Protein AF-A0AA88VBR7-F1 (afdb_monomer_lite)

Sequence (211 aa):
MYLKKAFWSDVVPVLFQHSLKESEDQIVANLNHIFSVEPMKITSPSTDAEVALALRALEGCCLLHSESRVLAHQHKAIEVLMNILSTRGALEQGVCLDAFISIMMDSSANQMDFENFNGIEEVALLIRDKQVDENLRLRCGEFLLLIIGHVNGRDKPPMVAIHEDITRLLGEKSASLIWAASQFGSTLDPEQRLTALHIQARRVLESIDLY

pLDDT: mean 85.25, std 15.57, range [43.47, 97.81]

Structure (mmCIF, N/CA/C/O backbone):
data_AF-A0AA88VBR7-F1
#
_entry.id   AF-A0AA88VBR7-F1
#
loop_
_atom_site.group_PDB
_atom_site.id
_atom_site.type_symbol
_atom_site.label_atom_id
_atom_site.label_alt_id
_atom_site.label_comp_id
_atom_site.label_asym_id
_atom_site.label_entity_id
_atom_site.label_seq_id
_atom_site.pdbx_PDB_ins_code
_atom_site.Cartn_x
_atom_site.Cartn_y
_atom_site.Cartn_z
_atom_site.occupancy
_atom_site.B_iso_or_equiv
_atom_site.auth_seq_id
_atom_site.auth_comp_id
_atom_site.auth_asym_id
_atom_site.auth_atom_id
_atom_site.pdbx_PDB_model_num
ATOM 1 N N . MET A 1 1 ? 22.712 -19.387 -12.241 1.00 49.75 1 MET A N 1
ATOM 2 C CA . MET A 1 1 ? 21.723 -18.381 -12.694 1.00 49.75 1 MET A CA 1
ATOM 3 C C . MET A 1 1 ? 20.317 -18.976 -12.809 1.00 49.75 1 MET A C 1
ATOM 5 O O . MET A 1 1 ? 19.420 -18.432 -12.188 1.00 49.75 1 MET A O 1
ATOM 9 N N . TYR A 1 2 ? 20.128 -20.128 -13.467 1.00 48.31 2 TYR A N 1
ATOM 10 C CA . TYR A 1 2 ? 18.817 -20.798 -13.607 1.00 48.31 2 TYR A CA 1
ATOM 11 C C . TYR A 1 2 ? 18.120 -21.198 -12.289 1.00 48.31 2 TYR A C 1
ATOM 13 O O . TYR A 1 2 ? 16.922 -20.985 -12.154 1.00 48.31 2 TYR A O 1
ATOM 21 N N . LEU A 1 3 ? 18.865 -21.669 -11.282 1.00 49.06 3 LEU A N 1
ATOM 22 C CA . LEU A 1 3 ? 18.306 -22.039 -9.968 1.00 49.06 3 LEU A CA 1
ATOM 23 C C . LEU A 1 3 ? 17.654 -20.868 -9.208 1.00 49.06 3 LEU A C 1
ATOM 25 O O . LEU A 1 3 ? 16.683 -21.075 -8.492 1.00 49.06 3 LEU A O 1
ATOM 29 N N . LYS A 1 4 ? 18.146 -19.632 -9.387 1.00 53.06 4 LYS A N 1
ATOM 30 C CA . LYS A 1 4 ? 17.538 -18.449 -8.753 1.00 53.06 4 LYS A CA 1
ATOM 31 C C . LYS A 1 4 ? 16.222 -18.048 -9.423 1.00 53.06 4 LYS A C 1
ATOM 33 O O . LYS A 1 4 ? 15.363 -17.506 -8.745 1.00 53.06 4 LYS A O 1
ATOM 38 N N . LYS A 1 5 ? 16.062 -18.311 -10.726 1.00 53.28 5 LYS A N 1
ATOM 39 C CA . LYS A 1 5 ? 14.842 -17.962 -11.468 1.00 53.28 5 LYS A CA 1
ATOM 40 C C . LYS A 1 5 ? 13.677 -18.894 -11.111 1.00 53.28 5 LYS A C 1
ATOM 42 O O . LYS A 1 5 ? 12.573 -18.407 -10.917 1.00 53.28 5 LYS A O 1
ATOM 47 N N . ALA A 1 6 ? 13.961 -20.189 -10.945 1.00 59.72 6 ALA A N 1
ATOM 48 C CA . ALA A 1 6 ? 12.976 -21.187 -10.520 1.00 59.72 6 ALA A CA 1
ATOM 49 C C . ALA A 1 6 ? 12.463 -20.943 -9.089 1.00 59.72 6 ALA A C 1
ATOM 51 O O . ALA A 1 6 ? 11.273 -21.036 -8.825 1.00 59.72 6 ALA A O 1
ATOM 52 N N . PHE A 1 7 ? 13.349 -20.548 -8.165 1.00 65.88 7 PHE A N 1
ATOM 53 C CA . PHE A 1 7 ? 12.942 -20.314 -6.777 1.00 65.88 7 PHE A CA 1
ATOM 54 C C . PHE A 1 7 ? 11.861 -19.228 -6.656 1.00 65.88 7 PHE A C 1
ATOM 56 O O . PHE A 1 7 ? 10.839 -19.448 -6.019 1.00 65.88 7 PHE A O 1
ATOM 63 N N . TRP A 1 8 ? 12.042 -18.073 -7.304 1.00 66.12 8 TRP A N 1
ATOM 64 C CA . TRP A 1 8 ? 11.065 -16.981 -7.214 1.00 66.12 8 TRP A CA 1
ATOM 65 C C . TRP A 1 8 ? 9.781 -17.248 -8.011 1.00 66.12 8 TRP A C 1
ATOM 67 O O . TRP A 1 8 ? 8.726 -16.754 -7.618 1.00 66.12 8 TRP A O 1
ATOM 77 N N . SER A 1 9 ? 9.847 -18.035 -9.095 1.00 70.00 9 SER A N 1
ATOM 78 C CA . SER A 1 9 ? 8.651 -18.418 -9.858 1.00 70.00 9 SER A CA 1
ATOM 79 C C . SER A 1 9 ? 7.749 -19.390 -9.106 1.00 70.00 9 SER A C 1
ATOM 81 O O . SER A 1 9 ? 6.538 -19.347 -9.294 1.00 70.00 9 SER A O 1
ATOM 83 N N . ASP A 1 10 ? 8.323 -20.230 -8.245 1.00 84.19 10 ASP A N 1
ATOM 84 C CA . ASP A 1 10 ? 7.569 -21.267 -7.538 1.00 84.19 10 ASP A CA 1
ATOM 85 C C . ASP A 1 10 ? 6.982 -20.752 -6.215 1.00 84.19 10 ASP A C 1
ATOM 87 O O . ASP A 1 10 ? 5.960 -21.252 -5.752 1.00 84.19 10 ASP A O 1
ATOM 91 N N . VAL A 1 11 ? 7.584 -19.716 -5.616 1.00 90.69 11 VAL A N 1
ATOM 92 C CA . VAL A 1 11 ? 7.113 -19.143 -4.345 1.00 90.69 11 VAL A CA 1
ATOM 93 C C . VAL A 1 11 ? 5.761 -18.447 -4.503 1.00 90.69 11 VAL A C 1
ATOM 95 O O . VAL A 1 11 ? 4.866 -18.705 -3.705 1.00 90.69 11 VAL A O 1
ATOM 98 N N . VAL A 1 12 ? 5.573 -17.597 -5.521 1.00 93.44 12 VAL A N 1
ATOM 99 C CA . VAL A 1 12 ? 4.337 -16.801 -5.663 1.00 93.44 12 VAL A CA 1
ATOM 100 C C . VAL A 1 12 ? 3.077 -17.682 -5.710 1.00 93.44 12 VAL A C 1
ATOM 102 O O . VAL A 1 12 ? 2.195 -17.463 -4.877 1.00 93.44 12 VAL A O 1
ATOM 105 N N . PRO A 1 13 ? 2.979 -18.716 -6.572 1.00 93.19 13 PRO A N 1
ATOM 106 C CA . PRO A 1 13 ? 1.813 -19.601 -6.587 1.00 93.19 13 PRO A CA 1
ATOM 107 C C . PRO A 1 13 ? 1.560 -20.292 -5.242 1.00 93.19 13 PRO A C 1
ATOM 109 O O . PRO A 1 13 ? 0.412 -20.413 -4.818 1.00 93.19 13 PRO A O 1
ATOM 112 N N . VAL A 1 14 ? 2.623 -20.700 -4.539 1.00 92.56 14 VAL A N 1
ATOM 113 C CA . VAL A 1 14 ? 2.527 -21.355 -3.225 1.00 92.56 14 VAL A CA 1
ATOM 114 C C . VAL A 1 14 ? 1.944 -20.408 -2.175 1.00 92.56 14 VAL A C 1
ATOM 116 O O . VAL A 1 14 ? 1.077 -20.824 -1.405 1.00 92.56 14 VAL A O 1
ATOM 119 N N . LEU A 1 15 ? 2.354 -19.134 -2.164 1.00 94.50 15 LEU A N 1
ATOM 120 C CA . LEU A 1 15 ? 1.800 -18.132 -1.246 1.00 94.50 15 LEU A CA 1
ATOM 121 C C . LEU A 1 15 ? 0.288 -17.969 -1.450 1.00 94.50 15 LEU A C 1
ATOM 123 O O . LEU A 1 15 ? -0.466 -18.014 -0.479 1.00 94.50 15 LEU A O 1
ATOM 127 N N . PHE A 1 16 ? -0.164 -17.854 -2.702 1.00 93.06 16 PHE A N 1
ATOM 128 C CA . PHE A 1 16 ? -1.590 -17.737 -3.028 1.00 93.06 16 PHE A CA 1
ATOM 129 C C . PHE A 1 16 ? -2.383 -19.012 -2.749 1.00 93.06 16 PHE A C 1
ATOM 131 O O . PHE A 1 16 ? -3.539 -18.939 -2.344 1.00 93.06 16 PHE A O 1
ATOM 138 N N . GLN A 1 17 ? -1.775 -20.184 -2.918 1.00 90.19 17 GLN A N 1
ATOM 139 C CA . GLN A 1 17 ? -2.447 -21.455 -2.669 1.00 90.19 17 GLN A CA 1
ATOM 140 C C . GLN A 1 17 ? -2.648 -21.746 -1.175 1.00 90.19 17 GLN A C 1
ATOM 142 O O . GLN A 1 17 ? -3.637 -22.386 -0.813 1.00 90.19 17 GLN A O 1
ATOM 147 N N . HIS A 1 18 ? -1.714 -21.318 -0.320 1.00 88.75 18 HIS A N 1
ATOM 148 C CA . HIS A 1 18 ? -1.657 -21.771 1.072 1.00 88.75 18 HIS A CA 1
ATOM 149 C C . HIS A 1 18 ? -1.872 -20.686 2.124 1.00 88.75 18 HIS A C 1
ATOM 151 O O . HIS A 1 18 ? -2.366 -21.012 3.200 1.00 88.75 18 HIS A O 1
ATOM 157 N N . SER A 1 19 ? -1.492 -19.439 1.845 1.00 91.06 19 SER A N 1
ATOM 158 C CA . SER A 1 19 ? -1.452 -18.378 2.862 1.00 91.06 19 SER A CA 1
ATOM 159 C C . SER A 1 19 ? -2.315 -17.169 2.520 1.00 91.06 19 SER A C 1
ATOM 161 O O . SER A 1 19 ? -2.829 -16.515 3.419 1.00 91.06 19 SER A O 1
ATOM 163 N N . LEU A 1 20 ? -2.483 -16.875 1.229 1.00 90.88 20 LEU A N 1
ATOM 164 C CA . LEU A 1 20 ? -3.295 -15.758 0.735 1.00 90.88 20 LEU A CA 1
ATOM 165 C C . LEU A 1 20 ? -4.587 -16.236 0.058 1.00 90.88 20 LEU A C 1
ATOM 167 O O . LEU A 1 20 ? -5.272 -15.448 -0.587 1.00 90.88 20 LEU A O 1
ATOM 171 N N . LYS A 1 21 ? -4.924 -17.527 0.177 1.00 82.50 21 LYS A N 1
ATOM 172 C CA . LYS A 1 21 ? -6.190 -18.043 -0.341 1.00 82.50 21 LYS A CA 1
ATOM 173 C C . LYS A 1 21 ? -7.324 -17.440 0.484 1.00 82.50 21 LYS A C 1
ATOM 175 O O . LYS A 1 21 ? -7.348 -17.592 1.708 1.00 82.50 21 LYS A O 1
ATOM 180 N N . GLU A 1 22 ? -8.288 -16.811 -0.181 1.00 66.75 22 GLU A N 1
ATOM 181 C CA . GLU A 1 22 ? -9.546 -16.477 0.475 1.00 66.75 22 GLU A CA 1
ATOM 182 C C . GLU A 1 22 ? -10.174 -17.763 1.002 1.00 66.75 22 GLU A C 1
ATOM 184 O O . GLU A 1 22 ? -10.232 -18.791 0.316 1.00 66.75 22 GLU A O 1
ATOM 189 N N . SER A 1 23 ? -10.581 -17.732 2.267 1.00 57.78 23 SER A N 1
ATOM 190 C CA . SER A 1 23 ? -11.338 -18.833 2.838 1.00 57.78 23 SER A CA 1
ATOM 191 C C . SER A 1 23 ? -12.695 -18.808 2.151 1.00 57.78 23 SER A C 1
ATOM 193 O O . SER A 1 23 ? -13.584 -18.099 2.600 1.00 57.78 23 SER A O 1
ATOM 195 N N . GLU A 1 24 ? -12.835 -19.519 1.028 1.00 53.44 24 GLU A N 1
ATOM 196 C CA . GLU A 1 24 ? -14.152 -19.892 0.515 1.00 53.44 24 GLU A CA 1
ATOM 197 C C . GLU A 1 24 ? -14.916 -20.408 1.724 1.00 53.44 24 GLU A C 1
ATOM 199 O O . GLU A 1 24 ? -14.393 -21.304 2.395 1.00 53.44 24 GLU A O 1
ATOM 204 N N . ASP A 1 25 ? -16.062 -19.794 2.040 1.00 43.69 25 ASP A N 1
ATOM 205 C CA . ASP A 1 25 ? -16.937 -20.225 3.122 1.00 43.69 25 ASP A CA 1
ATOM 206 C C . ASP A 1 25 ? -17.073 -21.738 3.010 1.00 43.69 25 ASP A C 1
ATOM 208 O O . ASP A 1 25 ? -17.792 -22.265 2.155 1.00 43.69 25 ASP A O 1
ATOM 212 N N . GLN A 1 26 ? -16.311 -22.459 3.834 1.00 46.94 26 GLN A N 1
ATOM 213 C CA . GLN A 1 26 ? -16.408 -23.897 3.913 1.00 46.94 26 GLN A CA 1
ATOM 214 C C . GLN A 1 26 ? -17.719 -24.108 4.646 1.00 46.94 26 GLN A C 1
ATOM 216 O O . GLN A 1 26 ? -17.753 -24.214 5.870 1.00 46.94 26 GLN A O 1
ATOM 221 N N . ILE A 1 27 ? -18.819 -24.092 3.890 1.00 43.47 27 ILE A N 1
ATOM 222 C CA . ILE A 1 27 ? -20.103 -24.603 4.329 1.00 43.47 27 ILE A CA 1
ATOM 223 C C . ILE A 1 27 ? -19.776 -26.019 4.768 1.00 43.47 27 ILE A C 1
ATOM 225 O O . ILE A 1 27 ? -19.569 -26.908 3.941 1.00 43.47 27 ILE A O 1
ATOM 229 N N . VAL A 1 28 ? -19.645 -26.207 6.080 1.00 47.50 28 VAL A N 1
ATOM 230 C CA . VAL A 1 28 ? -19.499 -27.517 6.689 1.00 47.50 28 VAL A CA 1
ATOM 231 C C . VAL A 1 28 ? -20.819 -28.215 6.403 1.00 47.50 28 VAL A C 1
ATOM 233 O O . VAL A 1 28 ? -21.783 -28.104 7.160 1.00 47.50 28 VAL A O 1
ATOM 236 N N . ALA A 1 29 ? -20.906 -28.867 5.245 1.00 45.00 29 ALA A N 1
ATOM 237 C CA . ALA A 1 29 ? -22.010 -29.737 4.919 1.00 45.00 29 ALA A CA 1
ATOM 238 C C . ALA A 1 29 ? -22.004 -30.808 6.006 1.00 45.00 29 ALA A C 1
ATOM 240 O O . ALA A 1 29 ? -21.059 -31.585 6.127 1.00 45.00 29 ALA A O 1
ATOM 241 N N . ASN A 1 30 ? -23.022 -30.760 6.860 1.00 47.03 30 ASN A N 1
ATOM 242 C CA . ASN A 1 30 ? -23.219 -31.682 7.961 1.00 47.03 30 ASN A CA 1
ATOM 243 C C . ASN A 1 30 ? -23.125 -33.121 7.417 1.00 47.03 30 ASN A C 1
ATOM 245 O O . ASN A 1 30 ? -24.010 -33.586 6.697 1.00 47.03 30 ASN A O 1
ATOM 249 N N . LEU A 1 31 ? -22.004 -33.787 7.706 1.00 53.16 31 LEU A N 1
ATOM 250 C CA . LEU A 1 31 ? -21.596 -35.091 7.174 1.00 53.16 31 LEU A CA 1
ATOM 251 C C . LEU A 1 31 ? -22.344 -36.239 7.866 1.00 53.16 31 LEU A C 1
ATOM 253 O O . LEU A 1 31 ? -21.743 -37.187 8.362 1.00 53.16 31 LEU A O 1
ATOM 257 N N . ASN A 1 32 ? -23.674 -36.185 7.880 1.00 47.25 32 ASN A N 1
ATOM 258 C CA . ASN A 1 32 ? -24.475 -37.296 8.390 1.00 47.25 32 ASN A CA 1
ATOM 259 C C . ASN A 1 32 ? -24.711 -38.410 7.366 1.00 47.25 32 ASN A C 1
ATOM 261 O O . ASN A 1 32 ? -25.291 -39.428 7.729 1.00 47.25 32 ASN A O 1
ATOM 265 N N . HIS A 1 33 ? -24.235 -38.295 6.121 1.00 53.56 33 HIS A N 1
ATOM 266 C CA . HIS A 1 33 ? -24.452 -39.345 5.129 1.00 53.56 33 HIS A CA 1
ATOM 267 C C . HIS A 1 33 ? -23.301 -39.496 4.117 1.00 53.56 33 HIS A C 1
ATOM 269 O O . HIS A 1 33 ? -23.007 -38.580 3.360 1.00 53.56 33 HIS A O 1
ATOM 275 N N . ILE A 1 34 ? -22.782 -40.734 4.053 1.00 53.22 34 ILE A N 1
ATOM 276 C CA . ILE A 1 34 ? -22.238 -41.445 2.874 1.00 53.22 34 ILE A CA 1
ATOM 277 C C . ILE A 1 34 ? -20.708 -41.629 2.827 1.00 53.22 34 ILE A C 1
ATOM 279 O O . ILE A 1 34 ? -19.930 -40.791 2.383 1.00 53.22 34 ILE A O 1
ATOM 283 N N . PHE A 1 35 ? -20.312 -42.845 3.210 1.00 51.59 35 PHE A N 1
ATOM 284 C CA . PHE A 1 35 ? -19.047 -43.497 2.887 1.00 51.59 35 PHE A CA 1
ATOM 285 C C . PHE A 1 35 ? -18.860 -43.586 1.360 1.00 51.59 35 PHE A C 1
ATOM 287 O O . PHE A 1 35 ? -19.522 -44.408 0.733 1.00 51.59 35 PHE A O 1
ATOM 294 N N . SER A 1 36 ? -17.997 -42.739 0.780 1.00 55.81 36 SER A N 1
ATOM 295 C CA . SER A 1 36 ? -17.282 -42.889 -0.520 1.00 55.81 36 SER A CA 1
ATOM 296 C C . SER A 1 36 ? -16.516 -41.614 -0.937 1.00 55.81 36 SER A C 1
ATOM 298 O O . SER A 1 36 ? -15.938 -41.577 -2.019 1.00 55.81 36 SER A O 1
ATOM 300 N N . VAL A 1 37 ? -16.509 -40.557 -0.119 1.00 56.41 37 VAL A N 1
ATOM 301 C CA . VAL A 1 37 ? -15.877 -39.275 -0.468 1.00 56.41 37 VAL A CA 1
ATOM 302 C C . VAL A 1 37 ? -14.442 -39.236 0.065 1.00 56.41 37 VAL A C 1
ATOM 304 O O . VAL A 1 37 ? -14.215 -39.575 1.229 1.00 56.41 37 VAL A O 1
ATOM 307 N N . GLU A 1 38 ? -13.475 -38.844 -0.773 1.00 53.34 38 GLU A N 1
ATOM 308 C CA . GLU A 1 38 ? -12.116 -38.538 -0.311 1.00 53.34 38 GLU A CA 1
ATOM 309 C C . GLU A 1 38 ? -12.180 -37.516 0.837 1.00 53.34 38 GLU A C 1
ATOM 311 O O . GLU A 1 38 ? -13.004 -36.596 0.777 1.00 53.34 38 GLU A O 1
ATOM 316 N N . PRO A 1 39 ? -11.351 -37.651 1.891 1.00 51.09 39 PRO A N 1
ATOM 317 C CA . PRO A 1 39 ? -11.374 -36.721 3.009 1.00 51.09 39 PRO A CA 1
ATOM 318 C C . PRO A 1 39 ? -11.162 -35.302 2.493 1.00 51.09 39 PRO A C 1
ATOM 320 O O . PRO A 1 39 ? -10.103 -34.981 1.948 1.00 51.09 39 PRO A O 1
ATOM 323 N N . MET A 1 40 ? -12.168 -34.447 2.670 1.00 54.78 40 MET A N 1
ATOM 324 C CA . MET A 1 40 ? -12.021 -33.028 2.392 1.00 54.78 40 MET A CA 1
ATOM 325 C C . MET A 1 40 ? -10.875 -32.523 3.273 1.00 54.78 40 MET A C 1
ATOM 327 O O . MET A 1 40 ? -10.921 -32.669 4.497 1.00 54.78 40 MET A O 1
ATOM 331 N N . LYS A 1 41 ? -9.805 -31.998 2.663 1.00 57.12 41 LYS A N 1
ATOM 332 C CA . LYS A 1 41 ? -8.720 -31.353 3.409 1.00 57.12 41 LYS A CA 1
ATOM 333 C C . LYS A 1 41 ? -9.300 -30.107 4.067 1.00 57.12 41 LYS A C 1
ATOM 335 O O . LYS A 1 41 ? -9.380 -29.058 3.439 1.00 57.12 41 LYS A O 1
ATOM 340 N N . ILE A 1 42 ? -9.713 -30.241 5.323 1.00 55.81 42 ILE A N 1
ATOM 341 C CA . ILE A 1 42 ? -10.065 -29.112 6.177 1.00 55.81 42 ILE A CA 1
ATOM 342 C C . ILE A 1 42 ? -8.753 -28.387 6.463 1.00 55.81 42 ILE A C 1
ATOM 344 O O . ILE A 1 42 ? -7.980 -28.784 7.334 1.00 55.81 42 ILE A O 1
ATOM 348 N N . THR A 1 43 ? -8.446 -27.375 5.664 1.00 62.47 43 THR A N 1
ATOM 349 C CA . THR A 1 43 ? -7.370 -26.438 5.970 1.00 62.47 43 THR A CA 1
ATOM 350 C C . THR A 1 43 ? -7.968 -25.327 6.811 1.00 62.47 43 THR A C 1
ATOM 352 O O . THR A 1 43 ? -8.912 -24.670 6.370 1.00 62.47 43 THR A O 1
ATOM 355 N N . SER A 1 44 ? -7.441 -25.131 8.018 1.00 69.75 44 SER A N 1
ATOM 356 C CA . SER A 1 44 ? -7.757 -23.943 8.807 1.00 69.75 44 SER A CA 1
ATOM 357 C C . SER A 1 44 ? -7.396 -22.684 8.011 1.00 69.75 44 SER A C 1
ATOM 359 O O . SER A 1 44 ? -6.412 -22.718 7.264 1.00 69.75 44 SER A O 1
ATOM 361 N N . PRO A 1 45 ? -8.152 -21.583 8.162 1.00 80.69 45 PRO A N 1
ATOM 362 C CA . PRO A 1 45 ? -7.732 -20.302 7.612 1.00 80.69 45 PRO A CA 1
ATOM 363 C C . PRO A 1 45 ? -6.352 -19.936 8.167 1.00 80.69 45 PRO A C 1
ATOM 365 O O . PRO A 1 45 ? -6.033 -20.259 9.315 1.00 80.69 45 PRO A O 1
ATOM 368 N N . SER A 1 46 ? -5.538 -19.273 7.348 1.00 88.62 46 SER A N 1
ATOM 369 C CA . SER A 1 46 ? -4.224 -18.799 7.774 1.00 88.62 46 SER A CA 1
ATOM 370 C C . SER A 1 46 ? -4.354 -17.792 8.910 1.00 88.62 46 SER A C 1
ATOM 372 O O . SER A 1 46 ? -5.254 -16.943 8.917 1.00 88.62 46 SER A O 1
ATOM 374 N N . THR A 1 47 ? -3.442 -17.903 9.866 1.00 91.25 47 THR A N 1
ATOM 375 C CA . THR A 1 47 ? -3.296 -16.951 10.965 1.00 91.25 47 THR A CA 1
ATOM 376 C C . THR A 1 47 ? -2.767 -15.612 10.459 1.00 91.25 47 THR A C 1
ATOM 378 O O . THR A 1 47 ? -2.086 -15.541 9.435 1.00 91.25 47 THR A O 1
ATOM 381 N N . ASP A 1 48 ? -3.011 -14.553 11.222 1.00 91.81 48 ASP A N 1
ATOM 382 C CA . ASP A 1 48 ? -2.568 -13.187 10.926 1.00 91.81 48 ASP A CA 1
ATOM 383 C C . ASP A 1 48 ? -1.049 -13.110 10.667 1.00 91.81 48 ASP A C 1
ATOM 385 O O . ASP A 1 48 ? -0.581 -12.462 9.729 1.00 91.81 48 ASP A O 1
ATOM 389 N N . ALA A 1 49 ? -0.257 -13.858 11.445 1.00 93.62 49 ALA A N 1
ATOM 390 C CA . ALA A 1 49 ? 1.193 -13.939 11.280 1.00 93.62 49 ALA A CA 1
ATOM 391 C C . ALA A 1 49 ? 1.615 -14.662 9.988 1.00 93.62 49 ALA A C 1
ATOM 393 O O . ALA A 1 49 ? 2.578 -14.248 9.340 1.00 93.62 49 ALA A O 1
ATOM 394 N N . GLU A 1 50 ? 0.910 -15.729 9.600 1.00 94.69 50 GLU A N 1
ATOM 395 C CA . GLU A 1 50 ? 1.168 -16.447 8.345 1.00 94.69 50 GLU A CA 1
ATOM 396 C C . GLU A 1 50 ? 0.821 -15.581 7.134 1.00 94.69 50 GLU A C 1
ATOM 398 O O . GLU A 1 50 ? 1.596 -15.535 6.178 1.00 94.69 50 GLU A O 1
ATOM 403 N N .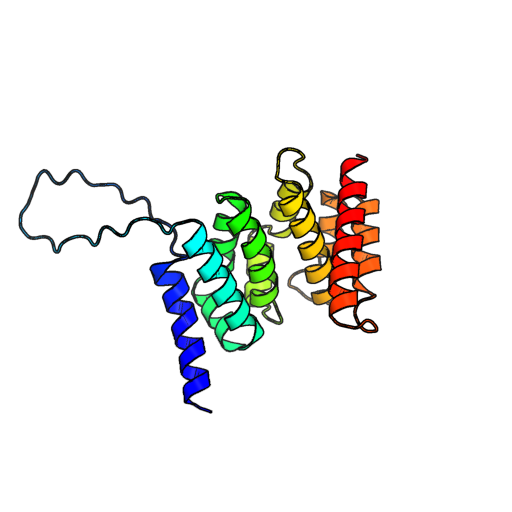 VAL A 1 51 ? -0.296 -14.849 7.195 1.00 95.69 51 VAL A N 1
ATOM 404 C CA . VAL A 1 51 ? -0.693 -13.890 6.156 1.00 95.69 51 VAL A CA 1
ATOM 405 C C . VAL A 1 51 ? 0.351 -12.782 6.036 1.00 95.69 51 VAL A C 1
ATOM 407 O O . VAL A 1 51 ? 0.854 -12.532 4.942 1.00 95.69 51 VAL A O 1
ATOM 410 N N . ALA A 1 52 ? 0.754 -12.156 7.145 1.00 96.38 52 ALA A N 1
ATOM 411 C CA . ALA A 1 52 ? 1.764 -11.099 7.119 1.00 96.38 52 ALA A CA 1
ATOM 412 C C . ALA A 1 52 ? 3.121 -11.588 6.595 1.00 96.38 52 ALA A C 1
ATOM 414 O O . ALA A 1 52 ? 3.761 -10.898 5.798 1.00 96.38 52 ALA A O 1
ATOM 415 N N . LEU A 1 53 ? 3.559 -12.788 6.987 1.00 96.75 53 LEU A N 1
ATOM 416 C CA . LEU A 1 53 ? 4.793 -13.372 6.465 1.00 96.75 53 LEU A CA 1
ATOM 417 C C . LEU A 1 53 ? 4.689 -13.652 4.960 1.00 96.75 53 LEU A C 1
ATOM 419 O O . LEU A 1 53 ? 5.635 -13.378 4.220 1.00 96.75 53 LEU A O 1
ATOM 423 N N . ALA A 1 54 ? 3.544 -14.151 4.495 1.00 96.81 54 ALA A N 1
ATOM 424 C CA . ALA A 1 54 ? 3.298 -14.386 3.079 1.00 96.81 54 ALA A CA 1
ATOM 425 C C . ALA A 1 54 ? 3.288 -13.082 2.270 1.00 96.81 54 ALA A C 1
ATOM 427 O O . ALA A 1 54 ? 3.900 -13.029 1.205 1.00 96.81 54 ALA A O 1
ATOM 428 N N . LEU A 1 55 ? 2.683 -12.011 2.789 1.00 97.75 55 LEU A N 1
ATOM 429 C CA . LEU A 1 55 ? 2.706 -10.692 2.153 1.00 97.75 55 LEU A CA 1
ATOM 430 C C . LEU A 1 55 ? 4.130 -10.123 2.068 1.00 97.75 55 LEU A C 1
ATOM 432 O O . LEU A 1 55 ? 4.516 -9.631 1.011 1.00 97.75 55 LEU A O 1
ATOM 436 N N . ARG A 1 56 ? 4.951 -10.266 3.119 1.00 97.00 56 ARG A N 1
ATOM 437 C CA . ARG A 1 56 ? 6.382 -9.893 3.084 1.00 97.00 56 ARG A CA 1
ATOM 438 C C . ARG A 1 56 ? 7.178 -10.709 2.068 1.00 97.00 56 ARG A C 1
ATOM 440 O O . ARG A 1 56 ? 8.040 -10.177 1.370 1.00 97.00 56 ARG A O 1
ATOM 447 N N . ALA A 1 57 ? 6.910 -12.010 1.977 1.00 96.81 57 ALA A N 1
ATOM 448 C CA . ALA A 1 57 ? 7.552 -12.860 0.983 1.00 96.81 57 ALA A CA 1
ATOM 449 C C . ALA A 1 57 ? 7.150 -12.439 -0.440 1.00 96.81 57 ALA A C 1
ATOM 451 O O . ALA A 1 57 ? 8.018 -12.325 -1.308 1.00 96.81 57 ALA A O 1
ATOM 452 N N . LEU A 1 58 ? 5.864 -12.155 -0.669 1.00 96.88 58 LEU A N 1
ATOM 453 C CA . LEU A 1 58 ? 5.341 -11.666 -1.944 1.00 96.88 58 LEU A CA 1
ATOM 454 C C . LEU A 1 58 ? 5.956 -10.314 -2.327 1.00 96.88 58 LEU A C 1
ATOM 456 O O . LEU A 1 58 ? 6.375 -10.146 -3.474 1.00 96.88 58 LEU A O 1
ATOM 460 N N . GLU A 1 59 ? 6.075 -9.398 -1.362 1.00 96.38 59 GLU A N 1
ATOM 461 C CA . GLU A 1 59 ? 6.748 -8.106 -1.511 1.00 96.38 59 GLU A CA 1
ATOM 462 C C . GLU A 1 59 ? 8.177 -8.297 -2.039 1.00 96.38 59 GLU A C 1
ATOM 464 O O . GLU A 1 59 ? 8.532 -7.812 -3.117 1.00 96.38 59 GLU A O 1
ATOM 469 N N . GLY A 1 60 ? 8.984 -9.096 -1.332 1.00 94.81 60 GLY A N 1
ATOM 470 C CA . GLY A 1 60 ? 10.358 -9.399 -1.732 1.00 94.81 60 GLY A CA 1
ATOM 471 C C . GLY A 1 60 ? 10.449 -10.061 -3.111 1.00 94.81 60 GLY A C 1
ATOM 472 O O . GLY A 1 60 ? 11.311 -9.698 -3.914 1.00 94.81 60 GLY A O 1
ATOM 473 N N . CYS A 1 61 ? 9.537 -10.985 -3.431 1.00 94.56 61 CYS A N 1
ATOM 474 C CA . CYS A 1 61 ? 9.479 -11.620 -4.750 1.00 94.56 61 CYS A CA 1
ATOM 475 C C . CYS A 1 61 ? 9.249 -10.594 -5.868 1.00 94.56 61 CYS A C 1
ATOM 477 O O . CYS A 1 61 ? 9.896 -10.681 -6.914 1.00 94.56 61 CYS A O 1
ATOM 479 N N . CYS A 1 62 ? 8.338 -9.638 -5.662 1.00 94.62 62 CYS A N 1
ATOM 480 C CA . CYS A 1 62 ? 7.957 -8.646 -6.669 1.00 94.62 62 CYS A CA 1
ATOM 481 C C . CYS A 1 62 ? 9.005 -7.540 -6.842 1.00 94.62 62 CYS A C 1
ATOM 483 O O . CYS A 1 62 ? 9.225 -7.089 -7.969 1.00 94.62 62 CYS A O 1
ATOM 485 N N . LEU A 1 63 ? 9.707 -7.168 -5.764 1.00 92.19 63 LEU A N 1
ATOM 486 C CA . LEU A 1 63 ? 10.845 -6.242 -5.818 1.00 92.19 63 LEU A CA 1
ATOM 487 C C . LEU A 1 63 ? 12.045 -6.836 -6.565 1.00 92.19 63 LEU A C 1
ATOM 489 O O . LEU A 1 63 ? 12.743 -6.127 -7.287 1.00 92.19 63 LEU A O 1
ATOM 493 N N . LEU A 1 64 ? 12.302 -8.137 -6.401 1.00 91.06 64 LEU A N 1
ATOM 494 C CA . LEU A 1 64 ? 13.498 -8.784 -6.948 1.00 91.06 64 LEU A CA 1
ATOM 495 C C . LEU A 1 64 ? 13.307 -9.355 -8.359 1.00 91.06 64 LEU A C 1
ATOM 497 O O . LEU A 1 64 ? 14.299 -9.595 -9.051 1.00 91.06 64 LEU A O 1
ATOM 501 N N . HIS A 1 65 ? 12.069 -9.618 -8.786 1.00 89.94 65 HIS A N 1
ATOM 502 C CA . HIS A 1 65 ? 11.807 -10.357 -10.019 1.00 89.94 65 HIS A CA 1
ATOM 503 C C . HIS A 1 65 ? 10.524 -9.893 -10.722 1.00 89.94 65 HIS A C 1
ATOM 505 O O . HIS A 1 65 ? 9.422 -9.955 -10.180 1.00 89.94 65 HIS A O 1
ATOM 511 N N . SER A 1 66 ? 10.659 -9.437 -11.970 1.00 90.44 66 SER A N 1
ATOM 512 C CA . SER A 1 66 ? 9.551 -8.922 -12.785 1.00 90.44 66 SER A CA 1
ATOM 513 C C . SER A 1 66 ? 8.459 -9.950 -13.054 1.00 90.44 66 SER A C 1
ATOM 515 O O . SER A 1 66 ? 7.279 -9.631 -12.955 1.00 90.44 66 SER A O 1
ATOM 517 N N . GLU A 1 67 ? 8.818 -11.196 -13.351 1.00 92.94 67 GLU A N 1
ATOM 518 C CA . GLU A 1 67 ? 7.840 -12.237 -13.657 1.00 92.94 67 GLU A CA 1
ATOM 519 C C . GLU A 1 67 ? 7.011 -12.616 -12.421 1.00 92.94 67 GLU A C 1
ATOM 521 O O . GLU A 1 67 ? 5.882 -13.071 -12.569 1.00 92.94 67 GLU A O 1
ATOM 526 N N . SER A 1 68 ? 7.502 -12.344 -11.206 1.00 94.69 68 SER A N 1
ATOM 527 C CA . SER A 1 68 ? 6.710 -12.496 -9.979 1.00 94.69 68 SER A CA 1
ATOM 528 C C . SER A 1 68 ? 5.514 -11.540 -9.950 1.00 94.69 68 SER A C 1
ATOM 530 O O . SER A 1 68 ? 4.445 -11.935 -9.499 1.00 94.69 68 SER A O 1
ATOM 532 N N . ARG A 1 69 ? 5.643 -10.323 -10.503 1.00 94.75 69 ARG A N 1
ATOM 533 C CA . ARG A 1 69 ? 4.521 -9.373 -10.652 1.00 94.75 69 ARG A CA 1
ATOM 534 C C . ARG A 1 69 ? 3.486 -9.868 -11.666 1.00 94.75 69 ARG A C 1
ATOM 536 O O . ARG A 1 69 ? 2.292 -9.654 -11.470 1.00 94.75 69 ARG A O 1
ATOM 543 N N . VAL A 1 70 ? 3.937 -10.558 -12.720 1.00 95.56 70 VAL A N 1
ATOM 544 C CA . VAL A 1 70 ? 3.060 -11.201 -13.716 1.00 95.56 70 VAL A CA 1
ATOM 545 C C . VAL A 1 70 ? 2.305 -12.375 -13.095 1.00 95.56 70 VAL A C 1
ATOM 547 O O . VAL A 1 70 ? 1.100 -12.494 -13.292 1.00 95.56 70 VAL A O 1
ATOM 550 N N . LEU A 1 71 ? 2.988 -13.218 -12.316 1.00 95.44 71 LEU A N 1
ATOM 551 C CA . LEU A 1 71 ? 2.352 -14.310 -11.574 1.00 95.44 71 LEU A CA 1
ATOM 552 C C . LEU A 1 71 ? 1.358 -13.772 -10.538 1.00 95.44 71 LEU A C 1
ATOM 554 O O . LEU A 1 71 ? 0.240 -14.268 -10.457 1.00 95.44 71 LEU A O 1
ATOM 558 N N . ALA A 1 72 ? 1.719 -12.719 -9.800 1.00 95.94 72 ALA A N 1
ATOM 559 C CA . ALA A 1 72 ? 0.818 -12.059 -8.859 1.00 95.94 72 ALA A CA 1
ATOM 560 C C . ALA A 1 72 ? -0.472 -11.588 -9.558 1.00 95.94 72 ALA A C 1
ATOM 562 O O . ALA A 1 72 ? -1.565 -11.874 -9.076 1.00 95.94 72 ALA A O 1
ATOM 563 N N . HIS A 1 73 ? -0.361 -10.969 -10.737 1.00 96.62 73 HIS A N 1
ATOM 564 C CA . HIS A 1 73 ? -1.523 -10.595 -11.548 1.00 96.62 73 HIS A CA 1
ATOM 565 C C . HIS A 1 73 ? -2.379 -11.814 -11.946 1.00 96.62 73 HIS A C 1
ATOM 567 O O . HIS A 1 73 ? -3.596 -11.795 -11.798 1.00 96.62 73 HIS A O 1
ATOM 573 N N . GLN A 1 74 ? -1.760 -12.915 -12.394 1.00 95.81 74 GLN A N 1
ATOM 574 C CA . GLN A 1 74 ? -2.481 -14.153 -12.743 1.00 95.81 74 GLN A CA 1
ATOM 575 C C . GLN A 1 74 ? -3.241 -14.760 -11.557 1.00 95.81 74 GLN A C 1
ATOM 577 O O . GLN A 1 74 ? -4.286 -15.380 -11.747 1.00 95.81 74 GLN A O 1
ATOM 582 N N . HIS A 1 75 ? -2.733 -14.558 -10.343 1.00 95.38 75 HIS A N 1
ATOM 583 C CA . HIS A 1 75 ? -3.376 -14.952 -9.093 1.00 95.38 75 HIS A CA 1
ATOM 584 C C . HIS A 1 75 ? -4.297 -13.872 -8.508 1.00 95.38 75 HIS A C 1
ATOM 586 O O . HIS A 1 75 ? -4.726 -14.003 -7.365 1.00 95.38 75 HIS A O 1
ATOM 592 N N . LYS A 1 76 ? -4.616 -12.823 -9.279 1.00 96.81 76 LYS A N 1
ATOM 593 C CA . LYS A 1 76 ? -5.474 -11.707 -8.867 1.00 96.81 76 LYS A CA 1
ATOM 594 C C . LYS A 1 76 ? -5.028 -11.054 -7.559 1.00 96.81 76 LYS A C 1
ATOM 596 O O . LYS A 1 76 ? -5.835 -10.752 -6.684 1.00 96.81 76 LYS A O 1
ATOM 601 N N . ALA A 1 77 ? -3.722 -10.840 -7.420 1.00 97.06 77 ALA A N 1
ATOM 602 C CA . ALA A 1 77 ? -3.127 -10.352 -6.182 1.00 97.06 77 ALA A CA 1
ATOM 603 C C . ALA A 1 77 ? -3.793 -9.083 -5.644 1.00 97.06 77 ALA A C 1
ATOM 605 O O . ALA A 1 77 ? -3.965 -8.965 -4.439 1.00 97.06 77 ALA A O 1
ATOM 606 N N . ILE A 1 78 ? -4.183 -8.153 -6.519 1.00 97.81 78 ILE A N 1
ATOM 607 C CA . ILE A 1 78 ? -4.840 -6.920 -6.087 1.00 97.81 78 ILE A CA 1
ATOM 608 C C . ILE A 1 78 ? -6.180 -7.205 -5.407 1.00 97.81 78 ILE A C 1
ATOM 610 O O . ILE A 1 78 ? -6.396 -6.682 -4.324 1.00 97.81 78 ILE A O 1
ATOM 614 N N . GLU A 1 79 ? -7.038 -8.053 -5.980 1.00 97.00 79 GLU A N 1
ATOM 615 C CA . GLU A 1 79 ? -8.326 -8.441 -5.377 1.00 97.00 79 GLU A CA 1
ATOM 616 C C . GLU A 1 79 ? -8.113 -9.017 -3.967 1.00 97.00 79 GLU A C 1
ATOM 618 O O . GLU A 1 79 ? -8.707 -8.550 -2.996 1.00 97.00 79 GLU A O 1
ATOM 623 N N . VAL A 1 80 ? -7.168 -9.954 -3.841 1.00 96.19 80 VAL A N 1
ATOM 624 C CA . VAL A 1 80 ? -6.820 -10.606 -2.568 1.00 96.19 80 VAL A CA 1
ATOM 625 C C . VAL A 1 80 ? -6.291 -9.606 -1.537 1.00 96.19 80 VAL A C 1
ATOM 627 O O . VAL A 1 80 ? -6.690 -9.632 -0.374 1.00 96.19 80 VAL A O 1
ATOM 630 N N . LEU A 1 81 ? -5.377 -8.722 -1.941 1.00 97.25 81 LEU A N 1
ATOM 631 C CA . LEU A 1 81 ? -4.800 -7.720 -1.047 1.00 97.25 81 LEU A CA 1
ATOM 632 C C . LEU A 1 81 ? -5.832 -6.656 -0.655 1.00 97.25 81 LEU A C 1
ATOM 634 O O . LEU A 1 81 ? -5.820 -6.204 0.484 1.00 97.25 81 LEU A O 1
ATOM 638 N N . MET A 1 82 ? -6.753 -6.288 -1.547 1.00 97.38 82 MET A N 1
ATOM 639 C CA . MET A 1 82 ? -7.856 -5.381 -1.217 1.00 97.38 82 MET A CA 1
ATOM 640 C C . MET A 1 82 ? -8.766 -5.996 -0.155 1.00 97.38 82 MET A C 1
ATOM 642 O O . MET A 1 82 ? -9.078 -5.335 0.829 1.00 97.38 82 MET A O 1
ATOM 646 N N . ASN A 1 83 ? -9.098 -7.284 -0.274 1.00 95.31 83 ASN A N 1
ATOM 647 C CA . ASN A 1 83 ? -9.849 -7.986 0.764 1.00 95.31 83 ASN A CA 1
ATOM 648 C C . ASN A 1 83 ? -9.094 -8.002 2.108 1.00 95.31 83 ASN A C 1
ATOM 650 O O . ASN A 1 83 ? -9.661 -7.674 3.145 1.00 95.31 83 ASN A O 1
ATOM 654 N N . ILE A 1 84 ? -7.785 -8.287 2.101 1.00 95.44 84 ILE A N 1
ATOM 655 C CA . ILE A 1 84 ? -6.953 -8.212 3.315 1.00 95.44 84 ILE A CA 1
ATOM 656 C C . ILE A 1 84 ? -6.974 -6.800 3.916 1.00 95.44 84 ILE A C 1
ATOM 658 O O . ILE A 1 84 ? -7.135 -6.662 5.129 1.00 95.44 84 ILE A O 1
ATOM 662 N N . LEU A 1 85 ? -6.831 -5.763 3.087 1.00 96.25 85 LEU A N 1
ATOM 663 C CA . LEU A 1 85 ? -6.851 -4.370 3.523 1.00 96.25 85 LEU A CA 1
ATOM 664 C C . LEU A 1 85 ? -8.184 -4.010 4.197 1.00 96.25 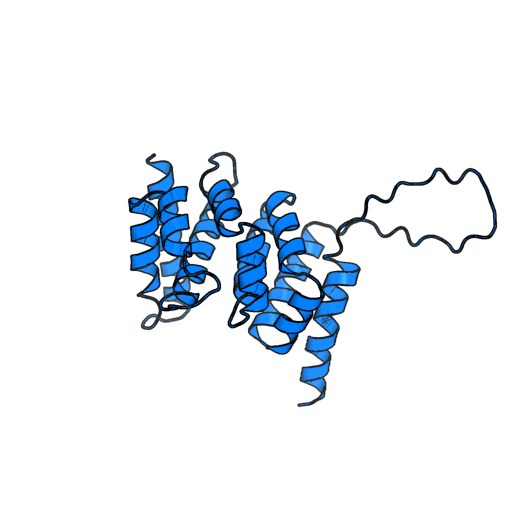85 LEU A C 1
ATOM 666 O O . LEU A 1 85 ? -8.171 -3.303 5.201 1.00 96.25 85 LEU A O 1
ATOM 670 N N . SER A 1 86 ? -9.309 -4.527 3.702 1.00 93.69 86 SER A N 1
ATOM 671 C CA . SER A 1 86 ? -10.640 -4.215 4.235 1.00 93.69 86 SER A CA 1
ATOM 672 C C . SER A 1 86 ? -11.066 -5.086 5.423 1.00 93.69 86 SER A C 1
ATOM 674 O O . SER A 1 86 ? -11.849 -4.627 6.253 1.00 93.69 86 SER A O 1
ATOM 676 N N . THR A 1 87 ? -10.600 -6.339 5.532 1.00 91.56 87 THR A N 1
ATOM 677 C CA . THR A 1 87 ? -11.169 -7.305 6.498 1.00 91.56 87 THR A CA 1
ATOM 678 C C . THR A 1 87 ? -10.218 -7.796 7.589 1.00 91.56 87 THR A C 1
ATOM 680 O O . THR A 1 87 ? -10.681 -8.451 8.524 1.00 91.56 87 THR A O 1
ATOM 683 N N . ARG A 1 88 ? -8.899 -7.591 7.467 1.00 92.12 88 ARG A N 1
ATOM 684 C CA . ARG A 1 88 ? -7.901 -8.131 8.416 1.00 92.12 88 ARG A CA 1
ATOM 685 C C . ARG A 1 88 ? -7.430 -7.094 9.437 1.00 92.12 88 ARG A C 1
ATOM 687 O O . ARG A 1 88 ? -7.857 -5.945 9.419 1.00 92.12 88 ARG A O 1
ATOM 694 N N . GLY A 1 89 ? -6.588 -7.536 10.373 1.00 92.69 89 GLY A N 1
ATOM 695 C CA . GLY A 1 89 ? -6.051 -6.700 11.440 1.00 92.69 89 GLY A CA 1
ATOM 696 C C . GLY A 1 89 ? -4.967 -5.727 10.971 1.00 92.69 89 GLY A C 1
ATOM 697 O O . GLY A 1 89 ? -4.422 -5.829 9.871 1.00 92.69 89 GLY A O 1
ATOM 698 N N . ALA A 1 90 ? -4.612 -4.791 11.857 1.00 93.56 90 ALA A N 1
ATOM 699 C CA . ALA A 1 90 ? -3.666 -3.715 11.554 1.00 93.56 90 ALA A CA 1
ATOM 700 C C . ALA A 1 90 ? -2.279 -4.208 11.102 1.00 93.56 90 ALA A C 1
ATOM 702 O O . ALA A 1 90 ? -1.593 -3.530 10.334 1.00 93.56 90 ALA A O 1
ATOM 703 N N . LEU A 1 91 ? -1.868 -5.392 11.563 1.00 93.69 91 LEU A N 1
ATOM 704 C CA . LEU A 1 91 ? -0.605 -6.020 11.185 1.00 93.69 91 LEU A CA 1
ATOM 705 C C . LEU A 1 91 ? -0.606 -6.396 9.695 1.00 93.69 91 LEU A C 1
ATOM 707 O O . LEU A 1 91 ? 0.304 -6.010 8.961 1.00 93.69 91 LEU A O 1
ATOM 711 N N . GLU A 1 92 ? -1.632 -7.101 9.231 1.00 94.69 92 GLU A N 1
ATOM 712 C CA . GLU A 1 92 ? -1.767 -7.532 7.843 1.00 94.69 92 GLU A CA 1
ATOM 713 C C . GLU A 1 92 ? -2.069 -6.356 6.929 1.00 94.69 92 GLU A C 1
ATOM 715 O O . GLU A 1 92 ? -1.433 -6.242 5.886 1.00 94.69 92 GLU A O 1
ATOM 720 N N . GLN A 1 93 ? -2.953 -5.443 7.343 1.00 96.25 93 GLN A N 1
ATOM 721 C CA . GLN A 1 93 ? -3.244 -4.211 6.607 1.00 96.25 93 GLN A CA 1
ATOM 722 C C . GLN A 1 93 ? -1.959 -3.401 6.368 1.00 96.25 93 GLN A C 1
ATOM 724 O O . GLN A 1 93 ? -1.669 -2.997 5.243 1.00 96.25 93 GLN A O 1
ATOM 729 N N . GLY A 1 94 ? -1.126 -3.227 7.400 1.00 94.81 94 GLY A N 1
ATOM 730 C CA . GLY A 1 94 ? 0.116 -2.458 7.301 1.00 94.81 94 GLY A CA 1
ATOM 731 C C . GLY A 1 94 ? 1.187 -3.093 6.406 1.00 94.81 94 GLY A C 1
ATOM 732 O O . GLY A 1 94 ? 1.957 -2.370 5.770 1.00 94.81 94 GLY A O 1
ATOM 733 N N . VAL A 1 95 ? 1.254 -4.427 6.344 1.00 95.44 95 VAL A N 1
ATOM 734 C CA . VAL A 1 95 ? 2.158 -5.156 5.431 1.00 95.44 95 VAL A CA 1
ATOM 735 C C . VAL A 1 95 ? 1.579 -5.221 4.013 1.00 95.44 95 VAL A C 1
ATOM 737 O O . VAL A 1 95 ? 2.323 -5.165 3.035 1.00 95.44 95 VAL A O 1
ATOM 740 N N . CYS A 1 96 ? 0.255 -5.284 3.887 1.00 95.88 96 CYS A N 1
ATOM 741 C CA . CYS A 1 96 ? -0.458 -5.267 2.616 1.00 95.88 96 CYS A CA 1
ATOM 742 C C . CYS A 1 96 ? -0.144 -4.000 1.805 1.00 95.88 96 CYS A C 1
ATOM 744 O O . CYS A 1 96 ? 0.061 -4.081 0.595 1.00 95.88 96 CYS A O 1
ATOM 746 N N . LEU A 1 97 ? -0.022 -2.848 2.473 1.00 97.44 97 LEU A N 1
ATOM 747 C CA . LEU A 1 97 ? 0.379 -1.582 1.848 1.00 97.44 97 LEU A CA 1
ATOM 748 C C . LEU A 1 97 ? 1.772 -1.648 1.192 1.00 97.44 97 LEU A C 1
ATOM 750 O O . LEU A 1 97 ? 1.932 -1.188 0.062 1.00 97.44 97 LEU A O 1
ATOM 754 N N . ASP A 1 98 ? 2.766 -2.268 1.838 1.00 94.81 98 ASP A N 1
ATOM 755 C CA . ASP A 1 98 ? 4.097 -2.462 1.231 1.00 94.81 98 ASP A CA 1
ATOM 756 C C . ASP A 1 98 ? 4.016 -3.400 0.013 1.00 94.81 98 ASP A C 1
ATOM 758 O O . ASP A 1 98 ? 4.590 -3.134 -1.050 1.00 94.81 98 ASP A O 1
ATOM 762 N N . ALA A 1 99 ? 3.255 -4.491 0.148 1.00 97.25 99 ALA A N 1
ATOM 763 C CA . ALA A 1 99 ? 3.073 -5.465 -0.921 1.00 97.25 99 ALA A CA 1
ATOM 764 C C . ALA A 1 99 ? 2.431 -4.822 -2.162 1.00 97.25 99 ALA A C 1
ATOM 766 O O . ALA A 1 99 ? 2.923 -5.037 -3.273 1.00 97.25 99 ALA A O 1
ATOM 767 N N . PHE A 1 100 ? 1.426 -3.956 -1.991 1.00 97.56 100 PHE A N 1
ATOM 768 C CA . PHE A 1 100 ? 0.825 -3.185 -3.083 1.00 97.56 100 PHE A CA 1
ATOM 769 C C . PHE A 1 100 ? 1.863 -2.398 -3.896 1.00 97.56 100 PHE A C 1
ATOM 771 O O . PHE A 1 100 ? 1.870 -2.505 -5.125 1.00 97.56 100 PHE A O 1
ATOM 778 N N . ILE A 1 101 ? 2.775 -1.666 -3.240 1.00 94.19 101 ILE A N 1
ATOM 779 C CA . ILE A 1 101 ? 3.832 -0.900 -3.926 1.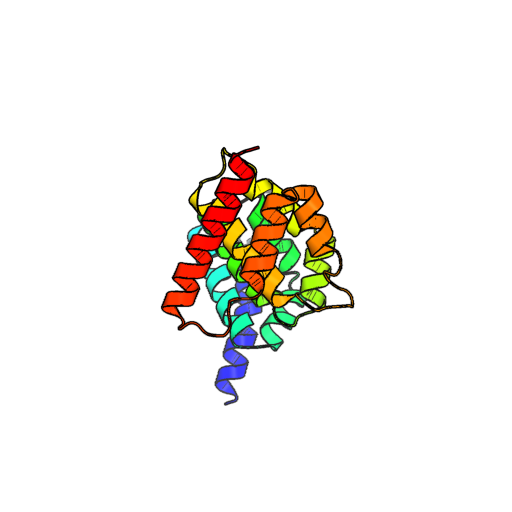00 94.19 101 ILE A CA 1
ATOM 780 C C . ILE A 1 101 ? 4.680 -1.820 -4.808 1.00 94.19 101 ILE A C 1
ATOM 782 O O . ILE A 1 101 ? 4.888 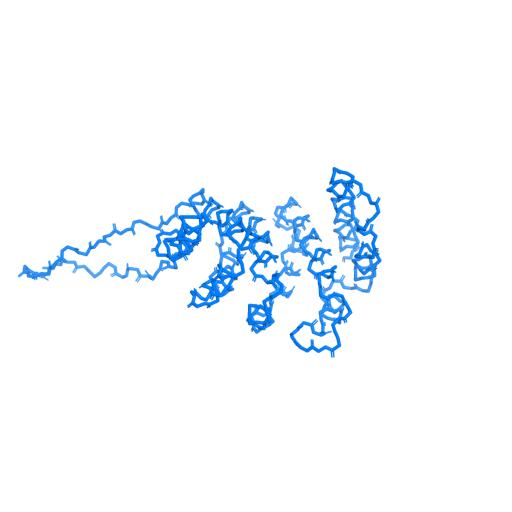-1.536 -5.988 1.00 94.19 101 ILE A O 1
ATOM 786 N N . SER A 1 102 ? 5.140 -2.946 -4.260 1.00 95.12 102 SER A N 1
ATOM 787 C CA . SER A 1 102 ? 6.004 -3.881 -4.989 1.00 95.12 102 SER A CA 1
ATOM 788 C C . SER A 1 102 ? 5.304 -4.567 -6.171 1.00 95.12 102 SER A C 1
ATOM 790 O O . SER A 1 102 ? 5.902 -4.728 -7.234 1.00 95.12 102 SER A O 1
ATOM 792 N N . ILE A 1 103 ? 4.031 -4.943 -6.015 1.00 95.88 103 ILE A N 1
ATOM 793 C CA . ILE A 1 103 ? 3.232 -5.641 -7.033 1.00 95.88 103 ILE A CA 1
ATOM 794 C C . ILE A 1 103 ? 2.898 -4.699 -8.193 1.00 95.88 103 ILE A C 1
ATOM 796 O O . ILE A 1 103 ? 2.896 -5.113 -9.358 1.00 95.88 103 ILE A O 1
ATOM 800 N N . MET A 1 104 ? 2.630 -3.431 -7.878 1.00 95.00 104 MET A N 1
ATOM 801 C CA . MET A 1 104 ? 2.313 -2.389 -8.851 1.00 95.00 104 MET A CA 1
ATOM 802 C C . MET A 1 104 ? 3.546 -1.742 -9.482 1.00 95.00 104 MET A C 1
ATOM 804 O O . MET A 1 104 ? 3.415 -1.059 -10.501 1.00 95.00 104 MET A O 1
ATOM 808 N N . MET A 1 105 ? 4.740 -1.937 -8.919 1.00 90.06 105 MET A N 1
ATOM 809 C CA . MET A 1 105 ? 5.977 -1.422 -9.500 1.00 90.06 105 MET A CA 1
ATOM 810 C C . MET A 1 105 ? 6.078 -1.890 -10.954 1.00 90.06 105 MET A C 1
ATOM 812 O O . MET A 1 105 ? 5.936 -3.078 -11.221 1.00 90.06 105 MET A O 1
ATOM 816 N N . ASP A 1 106 ? 6.242 -0.967 -11.903 1.00 87.50 106 ASP A N 1
ATOM 817 C CA . ASP A 1 106 ? 6.261 -1.194 -13.364 1.00 87.50 106 ASP A CA 1
ATOM 818 C C . ASP A 1 106 ? 5.247 -2.213 -13.937 1.00 87.50 106 ASP A C 1
ATOM 820 O O . ASP A 1 106 ? 5.495 -2.805 -14.986 1.00 87.50 106 ASP A O 1
ATOM 824 N N . SER A 1 107 ? 4.103 -2.428 -13.278 1.00 92.25 107 SER A N 1
ATOM 825 C CA . SER A 1 107 ? 3.077 -3.387 -13.706 1.00 92.25 107 SER A CA 1
ATOM 826 C C . SER A 1 107 ? 1.773 -2.656 -13.997 1.00 92.25 107 SER A C 1
ATOM 828 O O . SER A 1 107 ? 0.967 -2.417 -13.099 1.00 92.25 107 SER A O 1
ATOM 830 N N . SER A 1 108 ? 1.552 -2.298 -15.265 1.00 92.88 108 SER A N 1
ATOM 831 C CA . SER A 1 108 ? 0.326 -1.602 -15.680 1.00 92.88 108 SER A CA 1
ATOM 832 C C . SER A 1 108 ? -0.936 -2.431 -15.436 1.00 92.88 108 SER A C 1
ATOM 834 O O . SER A 1 108 ? -1.976 -1.863 -15.134 1.00 92.88 108 SER A O 1
ATOM 836 N N . ALA A 1 109 ? -0.846 -3.759 -15.527 1.00 95.06 109 ALA A N 1
ATOM 837 C CA . ALA A 1 109 ? -1.971 -4.650 -15.262 1.00 95.06 109 ALA A CA 1
ATOM 838 C C . ALA A 1 109 ? -2.406 -4.577 -13.788 1.00 95.06 109 ALA A C 1
ATOM 840 O O . ALA A 1 109 ? -3.551 -4.252 -13.500 1.00 95.06 109 ALA A O 1
ATOM 841 N N . ASN A 1 110 ? -1.461 -4.735 -12.852 1.00 96.19 110 ASN A N 1
ATOM 842 C CA . ASN A 1 110 ? -1.768 -4.635 -11.420 1.00 96.19 110 ASN A CA 1
ATOM 843 C C . ASN A 1 110 ? -2.221 -3.224 -11.013 1.00 96.19 110 ASN A C 1
ATOM 845 O O . ASN A 1 110 ? -3.069 -3.070 -10.144 1.00 96.19 110 ASN A O 1
ATOM 849 N N . GLN A 1 111 ? -1.665 -2.178 -11.624 1.00 95.38 111 GLN A N 1
ATOM 850 C CA . GLN A 1 111 ? -2.103 -0.804 -11.361 1.00 95.38 111 GLN A CA 1
ATOM 851 C C . GLN A 1 111 ? -3.531 -0.547 -11.858 1.00 95.38 111 GLN A C 1
ATOM 853 O O . GLN A 1 111 ? -4.296 0.128 -11.179 1.00 95.38 111 GLN A O 1
ATOM 858 N N . MET A 1 112 ? -3.893 -1.090 -13.025 1.00 95.38 112 MET A N 1
ATOM 859 C CA . MET A 1 112 ? -5.254 -1.004 -13.556 1.00 95.38 112 MET A CA 1
ATOM 860 C C . MET A 1 112 ? -6.244 -1.741 -12.655 1.00 95.38 112 MET A C 1
ATOM 862 O O . MET A 1 112 ? -7.312 -1.209 -12.371 1.00 95.38 112 MET A O 1
ATOM 866 N N . ASP A 1 113 ? -5.883 -2.923 -12.156 1.00 97.12 113 ASP A N 1
ATOM 867 C CA . ASP A 1 113 ? -6.708 -3.629 -11.176 1.00 97.12 113 ASP A CA 1
ATOM 868 C C . ASP A 1 113 ? -6.884 -2.793 -9.903 1.00 97.12 113 ASP A C 1
ATOM 870 O O . ASP A 1 113 ? -8.002 -2.643 -9.422 1.00 97.12 113 ASP A O 1
ATOM 874 N N . PHE A 1 114 ? -5.813 -2.187 -9.379 1.00 96.81 114 PHE A N 1
ATOM 875 C CA . PHE A 1 114 ? -5.891 -1.363 -8.166 1.00 96.81 114 PHE A CA 1
ATOM 876 C C . PHE A 1 114 ? -6.813 -0.151 -8.347 1.00 96.81 114 PHE A C 1
ATOM 878 O O . PHE A 1 114 ? -7.582 0.181 -7.446 1.00 96.81 114 PHE A O 1
ATOM 885 N N . GLU A 1 115 ? -6.784 0.469 -9.528 1.00 95.19 115 GLU A N 1
ATOM 886 C CA . GLU A 1 115 ? -7.727 1.516 -9.926 1.00 95.19 115 GLU A CA 1
ATOM 887 C C . GLU A 1 115 ? -9.170 0.993 -9.966 1.00 95.19 115 GLU A C 1
ATOM 889 O O . GLU A 1 115 ? -10.055 1.591 -9.362 1.00 95.19 115 GLU A O 1
ATOM 894 N N . ASN A 1 116 ? -9.399 -0.162 -10.600 1.00 96.38 116 ASN A N 1
ATOM 895 C CA . ASN A 1 116 ? -10.724 -0.780 -10.727 1.00 96.38 116 ASN A CA 1
ATOM 896 C C . ASN A 1 116 ? -11.338 -1.186 -9.377 1.00 96.38 116 ASN A C 1
ATOM 898 O O . ASN A 1 116 ? -12.560 -1.195 -9.238 1.00 96.38 116 ASN A O 1
ATOM 902 N N . PHE A 1 117 ? -10.504 -1.512 -8.387 1.00 96.56 117 PHE A N 1
ATOM 903 C CA . PHE A 1 117 ? -10.928 -1.804 -7.016 1.00 96.56 117 PHE A CA 1
ATOM 904 C C . PHE A 1 117 ? -11.007 -0.556 -6.118 1.00 96.56 117 PHE A C 1
ATOM 906 O O . PHE A 1 117 ? -11.215 -0.691 -4.917 1.00 96.56 117 PHE A O 1
ATOM 913 N N . ASN A 1 118 ? -10.870 0.655 -6.672 1.00 96.19 118 ASN A N 1
ATOM 914 C CA . ASN A 1 118 ? -10.876 1.922 -5.930 1.00 96.19 118 ASN A CA 1
ATOM 915 C C . ASN A 1 118 ? -9.836 1.958 -4.795 1.00 96.19 118 ASN A C 1
ATOM 917 O O . ASN A 1 118 ? -10.092 2.491 -3.716 1.00 96.19 118 ASN A O 1
ATOM 921 N N . GLY A 1 119 ? -8.640 1.410 -5.022 1.00 96.88 119 GLY A N 1
ATOM 922 C CA . GLY A 1 119 ? -7.644 1.224 -3.965 1.00 96.88 119 GLY A CA 1
ATOM 923 C C . GLY A 1 119 ? -7.233 2.511 -3.237 1.00 96.88 119 GLY A C 1
ATOM 924 O O . GLY A 1 119 ? -6.979 2.491 -2.035 1.00 96.88 119 GLY A O 1
ATOM 925 N N . ILE A 1 120 ? -7.228 3.660 -3.924 1.00 96.69 120 ILE A N 1
ATOM 926 C CA . ILE A 1 120 ? -6.963 4.967 -3.293 1.00 96.69 120 ILE A CA 1
ATOM 927 C C . ILE A 1 120 ? -8.089 5.381 -2.345 1.00 96.69 120 ILE A C 1
ATOM 929 O O . ILE A 1 120 ? -7.815 5.966 -1.298 1.00 96.69 120 ILE A O 1
ATOM 933 N N . GLU A 1 121 ? -9.338 5.074 -2.686 1.00 97.19 121 GLU A N 1
ATOM 934 C CA . GLU A 1 121 ? -10.486 5.356 -1.828 1.00 97.19 121 GLU A CA 1
ATOM 935 C C . GLU A 1 121 ? -10.429 4.524 -0.548 1.00 97.19 121 GLU A C 1
ATOM 937 O O . GLU A 1 121 ? -10.575 5.085 0.535 1.00 97.19 121 GLU A O 1
ATOM 942 N N . GLU A 1 122 ? -10.094 3.238 -0.647 1.00 97.50 122 GLU A N 1
ATOM 943 C CA . GLU A 1 122 ? -9.956 2.363 0.523 1.00 97.50 122 GLU A CA 1
ATOM 944 C C . GLU A 1 122 ? -8.847 2.844 1.475 1.00 97.50 122 GLU A C 1
ATOM 946 O O . GLU A 1 122 ? -9.047 2.968 2.685 1.00 97.50 122 GLU A O 1
ATOM 951 N N . VAL A 1 123 ? -7.684 3.223 0.933 1.00 97.81 123 VAL A N 1
ATOM 952 C CA . VAL A 1 123 ? -6.596 3.811 1.733 1.00 97.81 123 VAL A CA 1
ATOM 953 C C . VAL A 1 123 ? -7.019 5.149 2.348 1.00 97.81 123 VAL A C 1
ATOM 955 O O . VAL A 1 123 ? -6.661 5.452 3.491 1.00 97.81 123 VAL A O 1
ATOM 958 N N . ALA A 1 124 ? -7.798 5.955 1.622 1.00 97.19 124 ALA A N 1
ATOM 959 C CA . ALA A 1 124 ? -8.320 7.215 2.131 1.00 97.19 124 ALA A CA 1
ATOM 960 C C . ALA A 1 124 ? -9.339 7.020 3.267 1.00 97.19 124 ALA A C 1
ATOM 962 O O . ALA A 1 124 ? -9.377 7.840 4.187 1.00 97.19 124 ALA A O 1
ATOM 963 N N . LEU A 1 125 ? -10.140 5.950 3.236 1.00 96.44 125 LEU A N 1
ATOM 964 C CA . LEU A 1 125 ? -11.032 5.582 4.337 1.00 96.44 125 LEU A CA 1
ATOM 965 C C . LEU A 1 125 ? -10.225 5.242 5.595 1.00 96.44 125 LEU A C 1
ATOM 967 O O . LEU A 1 125 ? -10.486 5.817 6.652 1.00 96.44 125 LEU A O 1
ATOM 971 N N . LEU A 1 126 ? -9.186 4.409 5.467 1.00 96.88 126 LEU A N 1
ATOM 972 C CA . LEU A 1 126 ? -8.335 4.010 6.594 1.00 96.88 126 LEU A CA 1
ATOM 973 C C . LEU A 1 126 ? -7.601 5.190 7.238 1.00 96.88 126 LEU A C 1
ATOM 975 O O . LEU A 1 126 ? -7.631 5.349 8.456 1.00 96.88 126 LEU A O 1
ATOM 979 N N . ILE A 1 127 ? -6.953 6.052 6.448 1.00 96.94 127 ILE A N 1
ATOM 980 C CA . ILE A 1 127 ? -6.175 7.176 7.000 1.00 96.94 127 ILE A CA 1
ATOM 981 C C . ILE A 1 127 ? -7.062 8.228 7.684 1.00 96.94 127 ILE A C 1
ATOM 983 O O . ILE A 1 127 ? -6.614 8.910 8.609 1.00 96.94 127 ILE A O 1
ATOM 987 N N . ARG A 1 128 ? -8.324 8.368 7.262 1.00 96.06 128 ARG A N 1
ATOM 988 C CA . ARG A 1 128 ? -9.278 9.330 7.834 1.00 96.06 128 ARG A CA 1
ATOM 989 C C . ARG A 1 128 ? -9.983 8.820 9.083 1.00 96.06 128 ARG A C 1
ATOM 991 O O . ARG A 1 128 ? -10.443 9.638 9.880 1.00 96.06 128 ARG A O 1
ATOM 998 N N . ASP A 1 129 ? -10.091 7.508 9.251 1.00 95.25 129 ASP A N 1
ATOM 999 C CA . ASP A 1 129 ? -10.773 6.936 10.401 1.00 95.25 129 ASP A CA 1
ATOM 1000 C C . ASP A 1 129 ? -9.915 7.068 11.667 1.00 95.25 129 ASP A C 1
ATOM 1002 O O . ASP A 1 129 ? -8.915 6.382 11.851 1.00 95.25 129 ASP A O 1
ATOM 1006 N N . LYS A 1 130 ? -10.332 7.955 12.577 1.00 93.00 130 LYS A N 1
ATOM 1007 C CA . LYS A 1 130 ? -9.650 8.204 13.858 1.00 93.00 130 LYS A CA 1
ATOM 1008 C C . LYS A 1 130 ? -9.744 7.019 14.835 1.00 93.00 130 LYS A C 1
ATOM 1010 O O . LYS A 1 130 ? -9.083 7.058 15.868 1.00 93.00 130 LYS A O 1
ATOM 1015 N N . GLN A 1 131 ? -10.574 6.010 14.552 1.00 93.62 131 GLN A N 1
ATOM 1016 C CA . GLN A 1 131 ? -10.652 4.768 15.331 1.00 93.62 131 GLN A CA 1
ATOM 1017 C C . GLN A 1 131 ? -9.637 3.717 14.873 1.00 93.62 131 GLN A C 1
ATOM 1019 O O . GLN A 1 131 ? -9.336 2.795 15.631 1.00 93.62 131 GLN A O 1
ATOM 1024 N N . VAL A 1 132 ? -9.102 3.850 13.657 1.00 94.75 132 VAL A N 1
ATOM 1025 C CA . VAL A 1 132 ? -8.033 2.984 13.164 1.00 94.75 132 VAL A CA 1
ATOM 1026 C C . VAL A 1 132 ? -6.740 3.296 13.917 1.00 94.75 132 VAL A C 1
ATOM 1028 O O . VAL A 1 132 ? -6.446 4.451 14.231 1.00 94.75 132 VAL A O 1
ATOM 1031 N N . ASP A 1 133 ? -5.963 2.248 14.197 1.00 94.56 133 ASP A N 1
ATOM 1032 C CA . ASP A 1 133 ? -4.652 2.352 14.831 1.00 94.56 133 ASP A CA 1
ATOM 1033 C C . ASP A 1 133 ? -3.782 3.427 14.155 1.00 94.56 133 ASP A C 1
ATOM 1035 O O . ASP A 1 133 ? -3.604 3.448 12.935 1.00 94.56 133 ASP A O 1
ATOM 1039 N N . GLU A 1 134 ? -3.231 4.336 14.958 1.00 95.38 134 GLU A N 1
ATOM 1040 C CA . GLU A 1 134 ? -2.484 5.492 14.460 1.00 95.38 134 GLU A CA 1
ATOM 1041 C C . GLU A 1 134 ? -1.267 5.072 13.629 1.00 95.38 134 GLU A C 1
ATOM 1043 O O . GLU A 1 134 ? -0.945 5.716 12.629 1.00 95.38 134 GLU A O 1
ATOM 1048 N N . ASN A 1 135 ? -0.616 3.964 13.998 1.00 95.44 135 ASN A N 1
ATOM 1049 C CA . ASN A 1 135 ? 0.499 3.440 13.229 1.00 95.44 135 ASN A CA 1
ATOM 1050 C C . ASN A 1 135 ? 0.024 2.936 11.859 1.00 95.44 135 ASN A C 1
ATOM 1052 O O . ASN A 1 135 ? 0.649 3.278 10.860 1.00 95.44 135 ASN A O 1
ATOM 1056 N N . LEU A 1 136 ? -1.114 2.245 11.751 1.00 96.81 136 LEU A N 1
ATOM 1057 C CA . LEU A 1 136 ? -1.689 1.911 10.440 1.00 96.81 136 LEU A CA 1
ATOM 1058 C C . LEU A 1 136 ? -2.046 3.160 9.612 1.00 96.81 136 LEU A C 1
ATOM 1060 O O . LEU A 1 136 ? -1.749 3.212 8.415 1.00 96.81 136 LEU A O 1
ATOM 1064 N N . ARG A 1 137 ? -2.623 4.198 10.230 1.00 97.44 137 ARG A N 1
ATOM 1065 C CA . ARG A 1 137 ? -2.926 5.466 9.538 1.00 97.44 137 ARG A CA 1
ATOM 1066 C C . ARG A 1 137 ? -1.654 6.134 9.003 1.00 97.44 137 ARG A C 1
ATOM 1068 O O . ARG A 1 137 ? -1.637 6.611 7.869 1.00 97.44 137 ARG A O 1
ATOM 1075 N N . LEU A 1 138 ? -0.559 6.116 9.768 1.00 96.25 138 LEU A N 1
ATOM 1076 C CA . LEU A 1 138 ? 0.751 6.591 9.303 1.00 96.25 138 LEU A CA 1
ATOM 1077 C C . LEU A 1 138 ? 1.259 5.780 8.110 1.00 96.25 138 LEU A C 1
ATOM 1079 O O . LEU A 1 138 ? 1.728 6.366 7.136 1.00 96.25 138 LEU A O 1
ATOM 1083 N N . ARG A 1 139 ? 1.113 4.451 8.146 1.00 96.12 139 ARG A N 1
ATOM 1084 C CA . ARG A 1 139 ? 1.503 3.559 7.042 1.00 96.12 139 ARG A CA 1
ATOM 1085 C C . ARG A 1 139 ? 0.709 3.843 5.767 1.00 96.12 139 ARG A C 1
ATOM 1087 O O . ARG A 1 139 ? 1.287 3.807 4.685 1.00 96.12 139 ARG A O 1
ATOM 1094 N N . CYS A 1 140 ? -0.566 4.223 5.878 1.00 97.56 140 CYS A N 1
ATOM 1095 C CA . CYS A 1 140 ? -1.349 4.724 4.742 1.00 97.56 140 CYS A CA 1
ATOM 1096 C C . CYS A 1 140 ? -0.733 6.005 4.151 1.00 97.56 140 CYS A C 1
ATOM 1098 O O . CYS A 1 140 ? -0.624 6.140 2.935 1.00 97.56 140 CYS A O 1
ATOM 1100 N N . GLY A 1 141 ? -0.275 6.932 4.999 1.00 95.75 141 GLY A N 1
ATOM 1101 C CA . GLY A 1 141 ? 0.430 8.139 4.559 1.00 95.75 141 GLY A CA 1
ATOM 1102 C C . GLY A 1 141 ? 1.746 7.829 3.837 1.00 95.75 141 GLY A C 1
ATOM 1103 O O . GLY A 1 141 ? 2.011 8.390 2.774 1.00 95.75 141 GLY A O 1
ATOM 1104 N N . GLU A 1 142 ? 2.547 6.905 4.375 1.00 94.44 142 GLU A N 1
ATOM 1105 C CA . GLU A 1 142 ? 3.782 6.424 3.737 1.00 94.44 142 GLU A CA 1
ATOM 1106 C C . GLU A 1 142 ? 3.488 5.790 2.371 1.00 94.44 142 GLU A C 1
ATOM 1108 O O . GLU A 1 142 ? 4.145 6.116 1.381 1.00 94.44 142 GLU A O 1
ATOM 1113 N N . PHE A 1 143 ? 2.455 4.948 2.293 1.00 95.81 143 PHE A N 1
ATOM 1114 C CA . PHE A 1 143 ? 1.995 4.345 1.047 1.00 95.81 143 PHE A CA 1
ATOM 1115 C C . PHE A 1 143 ? 1.622 5.399 -0.002 1.00 95.81 143 PHE A C 1
ATOM 1117 O O . PHE A 1 143 ? 2.114 5.332 -1.127 1.00 95.81 143 PHE A O 1
ATOM 1124 N N . LEU A 1 144 ? 0.808 6.399 0.359 1.00 95.00 144 LEU A N 1
ATOM 1125 C CA . LEU A 1 144 ? 0.380 7.458 -0.562 1.00 95.00 144 LEU A CA 1
ATOM 1126 C C . LEU A 1 144 ? 1.564 8.280 -1.088 1.00 95.00 144 LEU A C 1
ATOM 1128 O O . LEU A 1 144 ? 1.615 8.619 -2.269 1.00 95.00 144 LEU A O 1
ATOM 1132 N N . LEU A 1 145 ? 2.544 8.569 -0.232 1.00 92.44 145 LEU A N 1
ATOM 1133 C CA . LEU A 1 145 ? 3.776 9.252 -0.627 1.00 92.44 145 LEU A CA 1
ATOM 1134 C C . LEU A 1 145 ? 4.588 8.435 -1.638 1.00 92.44 145 LEU A C 1
ATOM 1136 O O . LEU A 1 145 ? 5.061 8.982 -2.637 1.00 92.44 145 LEU A O 1
ATOM 1140 N N . LEU A 1 146 ? 4.733 7.131 -1.392 1.00 90.88 146 LEU A N 1
ATOM 1141 C CA . LEU A 1 146 ? 5.486 6.227 -2.259 1.00 90.88 146 LEU A CA 1
ATOM 1142 C C . LEU A 1 146 ? 4.783 5.991 -3.597 1.00 90.88 146 LEU A C 1
ATOM 1144 O O . LEU A 1 146 ? 5.429 6.090 -4.641 1.00 90.88 146 LEU A O 1
ATOM 1148 N N . ILE A 1 147 ? 3.474 5.713 -3.590 1.00 89.56 147 ILE A N 1
ATOM 1149 C CA . ILE A 1 147 ? 2.732 5.439 -4.824 1.00 89.56 147 ILE A CA 1
ATOM 1150 C C . ILE A 1 147 ? 2.698 6.676 -5.716 1.00 89.56 147 ILE A C 1
ATOM 1152 O O . ILE A 1 147 ? 2.962 6.549 -6.908 1.00 89.56 147 ILE A O 1
ATOM 1156 N N . ILE A 1 148 ? 2.494 7.872 -5.146 1.00 88.50 148 ILE A N 1
ATOM 1157 C CA . ILE A 1 148 ? 2.563 9.124 -5.902 1.00 88.50 148 ILE A CA 1
ATOM 1158 C C . ILE A 1 148 ? 3.955 9.326 -6.483 1.00 88.50 148 ILE A C 1
ATOM 1160 O O . ILE A 1 148 ? 4.056 9.591 -7.674 1.00 88.50 148 ILE A O 1
ATOM 1164 N N . GLY A 1 149 ? 5.022 9.147 -5.701 1.00 83.06 149 GLY A N 1
ATOM 1165 C CA . GLY A 1 149 ? 6.391 9.232 -6.221 1.00 83.06 149 GLY A CA 1
ATOM 1166 C C . GLY A 1 149 ? 6.661 8.273 -7.386 1.00 83.06 149 GLY A C 1
ATOM 1167 O O . GLY A 1 149 ? 7.400 8.622 -8.302 1.00 83.06 149 GLY A O 1
ATOM 1168 N N . HIS A 1 150 ? 6.032 7.095 -7.384 1.00 80.19 150 HIS A N 1
ATOM 1169 C CA . HIS A 1 150 ? 6.176 6.081 -8.433 1.00 80.19 150 HIS A CA 1
ATOM 1170 C C . HIS A 1 150 ? 5.361 6.370 -9.702 1.00 80.19 150 HIS A C 1
ATOM 1172 O O . HIS A 1 150 ? 5.807 6.075 -10.813 1.00 80.19 150 HIS A O 1
ATOM 1178 N N . VAL A 1 151 ? 4.151 6.916 -9.566 1.00 75.31 151 VAL A N 1
ATOM 1179 C CA . VAL A 1 151 ? 3.260 7.187 -10.712 1.00 75.31 151 VAL A CA 1
ATOM 1180 C C . VAL A 1 151 ? 3.377 8.611 -11.249 1.00 75.31 151 VAL A C 1
ATOM 1182 O O . VAL A 1 151 ? 2.801 8.917 -12.292 1.00 75.31 151 VAL A O 1
ATOM 1185 N N . ASN A 1 152 ? 4.143 9.472 -10.579 1.00 67.25 152 ASN A N 1
ATOM 1186 C CA . ASN A 1 152 ? 4.343 10.849 -10.996 1.00 67.25 152 ASN A CA 1
ATOM 1187 C C . ASN A 1 152 ? 4.917 10.952 -12.421 1.00 67.25 152 ASN A C 1
ATOM 1189 O O . ASN A 1 152 ? 5.872 10.258 -12.771 1.00 67.25 152 ASN A O 1
ATOM 1193 N N . GLY A 1 153 ? 4.349 11.840 -13.240 1.00 59.44 153 GLY A N 1
ATOM 1194 C CA . GLY A 1 153 ? 4.771 12.072 -14.625 1.00 59.44 153 GLY A CA 1
ATOM 1195 C C . GLY A 1 153 ? 4.186 11.089 -15.642 1.00 59.44 153 GLY A C 1
ATOM 1196 O O . GLY A 1 153 ? 4.637 11.050 -16.788 1.00 59.44 153 GLY A O 1
ATOM 1197 N N . ARG A 1 154 ? 3.193 10.280 -15.252 1.00 66.00 154 ARG A N 1
ATOM 1198 C CA . ARG A 1 154 ? 2.447 9.435 -16.188 1.00 66.00 154 ARG A CA 1
ATOM 1199 C C . ARG A 1 154 ? 1.297 10.213 -16.821 1.00 66.00 154 ARG A C 1
ATOM 1201 O O . ARG A 1 154 ? 0.245 10.382 -16.223 1.00 66.00 154 ARG A O 1
ATOM 1208 N N . ASP A 1 155 ? 1.466 10.570 -18.090 1.00 66.75 155 ASP A N 1
ATOM 1209 C CA . ASP A 1 155 ? 0.400 11.173 -18.909 1.00 66.75 155 ASP A CA 1
ATOM 1210 C C . ASP A 1 155 ? -0.579 10.132 -19.491 1.00 66.75 155 ASP A C 1
ATOM 1212 O O . ASP A 1 155 ? -1.418 10.448 -20.338 1.00 66.75 155 ASP A O 1
ATOM 1216 N N . LYS A 1 156 ? -0.433 8.853 -19.121 1.00 74.88 156 LYS A N 1
ATOM 1217 C CA . LYS A 1 156 ? -1.201 7.738 -19.684 1.00 74.88 156 LYS A CA 1
ATOM 1218 C C . LYS A 1 156 ? -1.703 6.804 -18.584 1.00 74.88 156 LYS A C 1
ATOM 1220 O O . LYS A 1 156 ? -0.959 6.577 -17.631 1.00 74.88 156 LYS A O 1
ATOM 1225 N N . PRO A 1 157 ? -2.904 6.214 -18.754 1.00 75.88 157 PRO A N 1
ATOM 1226 C CA . PRO A 1 157 ? -3.422 5.192 -17.850 1.00 75.88 157 PRO A CA 1
ATOM 1227 C C . PRO A 1 157 ? -2.445 4.028 -17.650 1.00 75.88 157 PRO A C 1
ATOM 1229 O O . PRO A 1 157 ? -1.685 3.705 -18.575 1.00 75.88 157 PRO A O 1
ATOM 1232 N N . PRO A 1 158 ? -2.500 3.346 -16.494 1.00 82.62 158 PRO A N 1
ATOM 1233 C CA . PRO A 1 158 ? -3.405 3.570 -15.349 1.00 82.62 158 PRO A CA 1
ATOM 1234 C C . PRO A 1 158 ? -2.913 4.663 -14.376 1.00 82.62 158 PRO A C 1
ATOM 1236 O O . PRO A 1 158 ? -1.759 5.086 -14.457 1.00 82.62 158 PRO A O 1
ATOM 1239 N N . MET A 1 159 ? -3.771 5.074 -13.434 1.00 85.50 159 MET A N 1
ATOM 1240 C CA . MET A 1 159 ? -3.477 6.019 -12.335 1.00 85.50 159 MET A CA 1
ATOM 1241 C C . MET A 1 159 ? -3.285 7.492 -12.734 1.00 85.50 159 MET A C 1
ATOM 1243 O O . MET A 1 159 ? -2.602 8.239 -12.038 1.00 85.50 159 MET A O 1
ATOM 1247 N N . VAL A 1 160 ? -3.916 7.944 -13.822 1.00 85.00 160 VAL A N 1
ATOM 1248 C CA . VAL A 1 160 ? -3.844 9.358 -14.257 1.00 85.00 160 VAL A CA 1
ATOM 1249 C C . VAL A 1 160 ? -4.568 10.288 -13.278 1.00 85.00 160 VAL A C 1
ATOM 1251 O O . VAL A 1 160 ? -4.096 11.388 -13.004 1.00 85.00 160 VAL A O 1
ATOM 1254 N N . ALA A 1 161 ? -5.694 9.839 -12.716 1.00 88.25 161 ALA A N 1
ATOM 1255 C CA . ALA A 1 161 ? -6.548 10.651 -11.848 1.00 88.25 161 ALA A CA 1
ATOM 1256 C C . ALA A 1 161 ? -6.117 10.659 -10.371 1.00 88.25 161 ALA A C 1
ATOM 1258 O O . ALA A 1 161 ? -6.737 11.337 -9.556 1.00 88.25 161 ALA A O 1
ATOM 1259 N N . ILE A 1 162 ? -5.033 9.963 -10.005 1.00 90.12 162 ILE A N 1
ATOM 1260 C CA . ILE A 1 162 ? -4.651 9.750 -8.600 1.00 90.12 162 ILE A CA 1
ATOM 1261 C C . ILE A 1 162 ? -4.478 11.059 -7.807 1.00 90.12 162 ILE A C 1
ATOM 1263 O O . ILE A 1 162 ? -4.809 11.127 -6.626 1.00 90.12 162 ILE A O 1
ATOM 1267 N N . HIS A 1 163 ? -4.005 12.128 -8.456 1.00 88.81 163 HIS A N 1
ATOM 1268 C CA . HIS A 1 163 ? -3.884 13.451 -7.839 1.00 88.81 163 HIS A CA 1
ATOM 1269 C C . HIS A 1 163 ? -5.237 14.083 -7.524 1.00 88.81 163 HIS A C 1
ATOM 1271 O O . HIS A 1 163 ? -5.422 14.662 -6.448 1.00 88.81 163 HIS A O 1
ATOM 1277 N N . GLU A 1 164 ? -6.176 13.972 -8.459 1.00 91.25 164 GLU A N 1
ATOM 1278 C CA . GLU A 1 164 ? -7.535 14.481 -8.307 1.00 91.25 164 GLU A CA 1
ATOM 1279 C C . GLU A 1 164 ? -8.279 13.679 -7.237 1.00 91.25 164 GLU A C 1
ATOM 1281 O O . GLU A 1 164 ? -8.923 14.270 -6.370 1.00 91.25 164 GLU A O 1
ATOM 1286 N N . ASP A 1 165 ? -8.104 12.356 -7.217 1.00 93.50 165 ASP A N 1
ATOM 1287 C CA . ASP A 1 165 ? -8.685 11.478 -6.204 1.00 93.50 165 ASP A CA 1
ATOM 1288 C C . ASP A 1 165 ? -8.183 11.804 -4.803 1.00 93.50 165 ASP A C 1
ATOM 1290 O O . ASP A 1 165 ? -8.993 12.023 -3.904 1.00 93.50 165 ASP A O 1
ATOM 1294 N N . ILE A 1 166 ? -6.868 11.923 -4.603 1.00 94.44 166 ILE A N 1
ATOM 1295 C CA . ILE A 1 166 ? -6.308 12.299 -3.296 1.00 94.44 166 ILE A CA 1
ATOM 1296 C C . ILE A 1 166 ? -6.816 13.680 -2.864 1.00 94.44 166 ILE A C 1
ATOM 1298 O O . ILE A 1 166 ? -7.169 13.864 -1.699 1.00 94.44 166 ILE A O 1
ATOM 1302 N N . THR A 1 167 ? -6.903 14.643 -3.785 1.00 94.94 167 THR A N 1
ATOM 1303 C CA . THR A 1 167 ? -7.436 15.983 -3.488 1.00 94.94 167 THR A CA 1
ATOM 1304 C C . THR A 1 167 ? -8.899 15.921 -3.057 1.00 94.94 167 THR A C 1
ATOM 1306 O O . THR A 1 167 ? -9.273 16.528 -2.053 1.00 94.94 167 THR A O 1
ATOM 1309 N N . ARG A 1 168 ? -9.723 15.154 -3.774 1.00 95.94 168 ARG A N 1
ATOM 1310 C CA . ARG A 1 168 ? -11.143 14.945 -3.469 1.00 95.94 168 ARG A CA 1
ATOM 1311 C C . ARG A 1 168 ? -11.349 14.222 -2.137 1.00 95.94 168 ARG A C 1
ATOM 1313 O O . ARG A 1 168 ? -12.270 14.564 -1.401 1.00 95.94 168 ARG A O 1
ATOM 1320 N N . LEU A 1 169 ? -10.522 13.222 -1.839 1.00 96.19 169 LEU A N 1
ATOM 1321 C CA . LEU A 1 169 ? -10.694 12.321 -0.697 1.00 96.19 169 LEU A CA 1
ATOM 1322 C C . LEU A 1 169 ? -10.078 12.859 0.602 1.00 96.19 169 LEU A C 1
ATOM 1324 O O . LEU A 1 169 ? -10.663 12.667 1.668 1.00 96.19 169 LEU A O 1
ATOM 1328 N N . LEU A 1 170 ? -8.912 13.511 0.523 1.00 95.44 170 LEU A N 1
ATOM 1329 C CA . LEU A 1 170 ? -8.114 13.954 1.679 1.00 95.44 170 LEU A CA 1
ATOM 1330 C C . LEU A 1 170 ? -7.992 15.481 1.801 1.00 95.44 170 LEU A C 1
ATOM 1332 O O . LEU A 1 170 ? -7.435 15.972 2.786 1.00 95.44 170 LEU A O 1
ATOM 1336 N N . GLY A 1 171 ? -8.497 16.230 0.820 1.00 94.56 171 GLY A N 1
ATOM 1337 C CA . GLY A 1 171 ? -8.438 17.687 0.774 1.00 94.56 171 GLY A CA 1
ATOM 1338 C C . GLY A 1 171 ? -7.145 18.244 0.168 1.00 94.56 171 GLY A C 1
ATOM 1339 O O . GLY A 1 171 ? -6.092 17.603 0.137 1.00 94.56 171 GLY A O 1
ATOM 1340 N N . GLU A 1 172 ? -7.225 19.496 -0.287 1.00 93.69 172 GLU A N 1
ATOM 1341 C CA . GLU A 1 172 ? -6.159 20.195 -1.022 1.00 93.69 172 GLU A CA 1
ATOM 1342 C C . GLU A 1 172 ? -4.850 20.316 -0.229 1.00 93.69 172 GLU A C 1
ATOM 1344 O O . GLU A 1 172 ? -3.761 20.149 -0.782 1.00 93.69 172 GLU A O 1
ATOM 1349 N N . LYS A 1 173 ? -4.939 20.549 1.087 1.00 93.62 173 LYS A N 1
ATOM 1350 C CA . LYS A 1 173 ? -3.763 20.674 1.961 1.00 93.62 173 LYS A CA 1
ATOM 1351 C C . LYS A 1 173 ? -2.970 19.365 2.032 1.00 93.62 173 LYS A C 1
ATOM 1353 O O . LYS A 1 173 ? -1.758 19.379 1.820 1.00 93.62 173 LYS A O 1
ATOM 1358 N N . SER A 1 174 ? -3.652 18.251 2.294 1.00 93.75 174 SER A N 1
ATOM 1359 C CA . SER A 1 174 ? -3.051 16.915 2.376 1.00 93.75 174 SER A CA 1
ATOM 1360 C C . SER A 1 174 ? -2.457 16.499 1.029 1.00 93.75 174 SER A C 1
ATOM 1362 O O . SER A 1 174 ? -1.307 16.067 0.962 1.00 93.75 174 SER A O 1
ATOM 1364 N N . ALA A 1 175 ? -3.202 16.716 -0.060 1.00 93.19 175 ALA A N 1
ATOM 1365 C CA . ALA A 1 175 ? -2.752 16.428 -1.420 1.00 93.19 175 ALA A CA 1
ATOM 1366 C C . ALA A 1 175 ? -1.491 17.221 -1.799 1.00 93.19 175 ALA A C 1
ATOM 1368 O O . ALA A 1 175 ? -0.537 16.658 -2.338 1.00 93.19 175 ALA A O 1
ATOM 1369 N N . SER A 1 176 ? -1.444 18.510 -1.447 1.00 91.94 176 SER A N 1
ATOM 1370 C CA . SER A 1 176 ? -0.284 19.373 -1.696 1.00 91.94 176 SER A CA 1
ATOM 1371 C C . SER A 1 176 ? 0.968 18.898 -0.955 1.00 91.94 176 SER A C 1
ATOM 1373 O O . SER A 1 176 ? 2.063 18.919 -1.519 1.00 91.94 176 SER A O 1
ATOM 1375 N N . LEU A 1 177 ? 0.821 18.440 0.296 1.00 92.44 177 LEU A N 1
ATOM 1376 C CA . LEU A 1 177 ? 1.928 17.878 1.076 1.00 92.44 177 LEU A CA 1
ATOM 1377 C C . LEU A 1 177 ? 2.470 16.595 0.442 1.00 92.44 177 LEU A C 1
ATOM 1379 O O . LEU A 1 177 ? 3.685 16.467 0.282 1.00 92.44 177 LEU A O 1
ATOM 1383 N N . ILE A 1 178 ? 1.579 15.681 0.041 1.00 91.62 178 ILE A N 1
ATOM 1384 C CA . ILE A 1 178 ? 1.953 14.427 -0.629 1.00 91.62 178 ILE A CA 1
ATOM 1385 C C . ILE A 1 178 ? 2.707 14.728 -1.928 1.00 91.62 178 ILE A C 1
ATOM 1387 O O . ILE A 1 178 ? 3.784 14.178 -2.172 1.00 91.62 178 ILE A O 1
ATOM 1391 N N . TRP A 1 179 ? 2.180 15.649 -2.739 1.00 88.19 179 TRP A N 1
ATOM 1392 C CA . TRP A 1 179 ? 2.798 16.036 -4.001 1.00 88.19 179 TRP A CA 1
ATOM 1393 C C . TRP A 1 179 ? 4.193 16.622 -3.808 1.00 88.19 179 TRP A C 1
ATOM 1395 O O . TRP A 1 179 ? 5.145 16.151 -4.430 1.00 88.19 179 TRP A O 1
ATOM 1405 N N . ALA A 1 180 ? 4.333 17.602 -2.913 1.00 86.12 180 ALA A N 1
ATOM 1406 C CA . ALA A 1 180 ? 5.615 18.235 -2.644 1.00 86.12 180 ALA A CA 1
ATOM 1407 C C . ALA A 1 180 ? 6.650 17.205 -2.176 1.00 86.12 180 ALA A C 1
ATOM 1409 O O . ALA A 1 180 ? 7.752 17.158 -2.714 1.00 86.12 180 ALA A O 1
ATOM 1410 N N . ALA A 1 181 ? 6.287 16.341 -1.226 1.00 84.81 181 ALA A N 1
ATOM 1411 C CA . ALA A 1 181 ? 7.182 15.333 -0.668 1.00 84.81 181 ALA A CA 1
ATOM 1412 C C . ALA A 1 181 ? 7.641 14.286 -1.699 1.00 84.81 181 ALA A C 1
ATOM 1414 O O . ALA A 1 181 ? 8.797 13.862 -1.654 1.00 84.81 181 ALA A O 1
ATOM 1415 N N . SER A 1 182 ? 6.787 13.929 -2.664 1.00 74.56 182 SER A N 1
ATOM 1416 C CA . SER A 1 182 ? 7.130 12.975 -3.730 1.00 74.56 182 SER A CA 1
ATOM 1417 C C . SER A 1 182 ? 8.317 13.412 -4.605 1.00 74.56 182 SER A C 1
ATOM 1419 O O . SER A 1 182 ? 8.974 12.573 -5.215 1.00 74.56 182 SER A O 1
ATOM 1421 N N . GLN A 1 183 ? 8.636 14.712 -4.637 1.00 71.56 183 GLN A N 1
ATOM 1422 C CA . GLN A 1 183 ? 9.724 15.272 -5.448 1.00 71.56 183 GLN A CA 1
ATOM 1423 C C . GLN A 1 183 ? 11.117 15.147 -4.809 1.00 71.56 183 GLN A C 1
ATOM 1425 O O . GLN A 1 183 ? 12.123 15.342 -5.490 1.00 71.56 183 GLN A O 1
ATOM 1430 N N . PHE A 1 184 ? 11.215 14.843 -3.510 1.00 62.06 184 PHE A N 1
ATOM 1431 C CA . PHE A 1 184 ? 12.457 15.027 -2.737 1.00 62.06 184 PHE A CA 1
ATOM 1432 C C . PHE A 1 184 ? 13.284 13.746 -2.496 1.00 62.06 184 PHE A C 1
ATOM 1434 O O . PHE A 1 184 ? 14.223 13.758 -1.704 1.00 62.06 184 PHE A O 1
ATOM 1441 N N . GLY A 1 185 ? 12.988 12.635 -3.177 1.00 58.12 185 GLY A N 1
ATOM 1442 C CA . GLY A 1 185 ? 13.553 11.319 -2.831 1.00 58.12 185 GLY A CA 1
ATOM 1443 C C . GLY A 1 185 ? 14.979 10.999 -3.313 1.00 58.12 185 GLY A C 1
ATOM 1444 O O . GLY A 1 185 ? 15.584 10.052 -2.811 1.00 58.12 185 GLY A O 1
ATOM 1445 N N . SER A 1 186 ? 15.546 11.726 -4.282 1.00 59.91 186 SER A N 1
ATOM 1446 C CA . SER A 1 186 ? 16.719 11.230 -5.032 1.00 59.91 186 SER A CA 1
ATOM 1447 C C . SER A 1 186 ? 18.096 11.567 -4.439 1.00 59.91 186 SER A C 1
ATOM 1449 O O . SER A 1 186 ? 19.075 10.919 -4.811 1.00 59.91 186 SER A O 1
ATOM 1451 N N . THR A 1 187 ? 18.204 12.520 -3.505 1.00 62.78 187 THR A N 1
ATOM 1452 C CA . THR A 1 187 ? 19.502 13.045 -3.018 1.00 62.78 187 THR A CA 1
ATOM 1453 C C . THR A 1 187 ? 19.919 12.573 -1.623 1.00 62.78 187 THR A C 1
ATOM 1455 O O . THR A 1 187 ? 21.075 12.752 -1.250 1.00 62.78 187 THR A O 1
ATOM 1458 N N . LEU A 1 188 ? 19.008 11.965 -0.859 1.00 66.44 188 LEU A N 1
ATOM 1459 C CA . LEU A 1 188 ? 19.254 11.502 0.513 1.00 66.44 188 LEU A CA 1
ATOM 1460 C C . LEU A 1 188 ? 19.816 10.073 0.546 1.00 66.44 188 LEU A C 1
ATOM 1462 O O . LEU A 1 188 ? 19.570 9.296 -0.383 1.00 66.44 188 LEU A O 1
ATOM 1466 N N . ASP A 1 189 ? 20.529 9.710 1.616 1.00 78.88 189 ASP A N 1
ATOM 1467 C CA . ASP A 1 189 ? 20.912 8.316 1.888 1.00 78.88 189 ASP A CA 1
ATOM 1468 C C . ASP A 1 189 ? 19.694 7.457 2.319 1.00 78.88 189 ASP A C 1
ATOM 1470 O O . ASP A 1 189 ? 18.636 8.007 2.636 1.00 78.88 189 ASP A O 1
ATOM 1474 N N . PRO A 1 190 ? 19.778 6.112 2.303 1.00 78.50 190 PRO A N 1
ATOM 1475 C CA . PRO A 1 190 ? 18.626 5.254 2.593 1.00 78.50 190 PRO A CA 1
ATOM 1476 C C . PRO A 1 190 ? 17.992 5.439 3.983 1.00 78.50 190 PRO A C 1
ATOM 1478 O O . PRO A 1 190 ? 16.766 5.398 4.090 1.00 78.50 190 PRO A O 1
ATOM 1481 N N . GLU A 1 191 ? 18.779 5.666 5.038 1.00 79.94 191 GLU A N 1
ATOM 1482 C CA . GLU A 1 191 ? 18.244 5.863 6.397 1.00 79.94 191 GLU A CA 1
ATOM 1483 C C . GLU A 1 191 ? 17.556 7.226 6.528 1.00 79.94 191 GLU A C 1
ATOM 1485 O O . GLU A 1 191 ? 16.469 7.349 7.108 1.00 79.94 191 GLU A O 1
ATOM 1490 N N . GLN A 1 192 ? 18.145 8.253 5.915 1.00 83.00 192 GLN A N 1
ATOM 1491 C CA . GLN A 1 192 ? 17.552 9.579 5.807 1.00 83.00 192 GLN A CA 1
ATOM 1492 C C . GLN A 1 192 ? 16.261 9.550 4.992 1.00 83.00 192 GLN A C 1
ATOM 1494 O O . GLN A 1 192 ? 15.316 10.246 5.353 1.00 83.00 192 GLN A O 1
ATOM 1499 N N . ARG A 1 193 ? 16.171 8.726 3.937 1.00 82.69 193 ARG A N 1
ATOM 1500 C CA . ARG A 1 193 ? 14.932 8.542 3.160 1.00 82.69 193 ARG A CA 1
ATOM 1501 C C . ARG A 1 193 ? 13.819 7.942 4.002 1.00 82.69 193 ARG A C 1
ATOM 1503 O O . ARG A 1 193 ? 12.705 8.452 3.942 1.00 82.69 193 ARG A O 1
ATOM 1510 N N . LEU A 1 194 ? 14.109 6.909 4.793 1.00 83.44 194 LEU A N 1
ATOM 1511 C CA . LEU A 1 194 ? 13.104 6.291 5.661 1.00 83.44 194 LEU A CA 1
ATOM 1512 C C . LEU A 1 194 ? 12.606 7.285 6.718 1.00 83.44 194 LEU A C 1
ATOM 1514 O O . LEU A 1 194 ? 11.404 7.466 6.894 1.00 83.44 194 LEU A O 1
ATOM 1518 N N . THR A 1 195 ? 13.535 7.992 7.363 1.00 87.69 195 THR A N 1
ATOM 1519 C CA . THR A 1 195 ? 13.205 9.025 8.355 1.00 87.69 195 THR A CA 1
ATOM 1520 C C . THR A 1 195 ? 12.389 10.157 7.728 1.00 87.69 195 THR A C 1
ATOM 1522 O O . THR A 1 195 ? 11.387 10.595 8.291 1.00 87.69 195 THR A O 1
ATOM 1525 N N . ALA A 1 196 ? 12.785 10.624 6.541 1.00 88.88 196 ALA A N 1
ATOM 1526 C CA . ALA A 1 196 ? 12.071 11.665 5.817 1.00 88.88 196 ALA A CA 1
ATOM 1527 C C . ALA A 1 196 ? 10.661 11.211 5.424 1.00 88.88 196 ALA A C 1
ATOM 1529 O O . ALA A 1 196 ? 9.718 11.968 5.641 1.00 88.88 196 ALA A O 1
ATOM 1530 N N . LEU A 1 197 ? 10.507 9.989 4.905 1.00 89.81 197 LEU A N 1
ATOM 1531 C CA . LEU A 1 197 ? 9.208 9.419 4.551 1.00 89.81 197 LEU A CA 1
ATOM 1532 C C . LEU A 1 197 ? 8.276 9.408 5.766 1.00 89.81 197 LEU A C 1
ATOM 1534 O O . LEU A 1 197 ? 7.166 9.929 5.680 1.00 89.81 197 LEU A O 1
ATOM 1538 N N . HIS A 1 198 ? 8.763 8.922 6.909 1.00 91.56 198 HIS A N 1
ATOM 1539 C CA . HIS A 1 198 ? 7.988 8.884 8.145 1.00 91.56 198 HIS A CA 1
ATOM 1540 C C . HIS A 1 198 ? 7.561 10.286 8.613 1.00 91.56 198 HIS A C 1
ATOM 1542 O O . HIS A 1 198 ? 6.403 10.516 8.963 1.00 91.56 198 HIS A O 1
ATOM 1548 N N . ILE A 1 199 ? 8.475 11.263 8.566 1.00 92.88 199 ILE A N 1
ATOM 1549 C CA . ILE A 1 199 ? 8.174 12.661 8.914 1.00 92.88 199 ILE A CA 1
ATOM 1550 C C . ILE A 1 199 ? 7.118 13.252 7.972 1.00 92.88 199 ILE A C 1
ATOM 1552 O O . ILE A 1 199 ? 6.225 13.968 8.428 1.00 92.88 199 ILE A O 1
ATOM 1556 N N . GLN A 1 200 ? 7.199 12.989 6.666 1.00 93.19 200 GLN A N 1
ATOM 1557 C CA . GLN A 1 200 ? 6.200 13.498 5.723 1.00 93.19 200 GLN A CA 1
ATOM 1558 C C . GLN A 1 200 ? 4.847 12.808 5.912 1.00 93.19 200 GLN A C 1
ATOM 1560 O O . GLN A 1 200 ? 3.828 13.494 5.918 1.00 93.19 200 GLN A O 1
ATOM 1565 N N . ALA A 1 201 ? 4.819 11.494 6.148 1.00 94.62 201 ALA A N 1
ATOM 1566 C CA . ALA A 1 201 ? 3.586 10.762 6.429 1.00 94.62 201 ALA A CA 1
ATOM 1567 C C . ALA A 1 201 ? 2.886 11.302 7.683 1.00 94.62 201 ALA A C 1
ATOM 1569 O O . ALA A 1 201 ? 1.679 11.541 7.670 1.00 94.62 201 ALA A O 1
ATOM 1570 N N . ARG A 1 202 ? 3.660 11.604 8.734 1.00 95.75 202 ARG A N 1
ATOM 1571 C CA . ARG A 1 202 ? 3.166 12.266 9.947 1.00 95.75 202 ARG A CA 1
ATOM 1572 C C . ARG A 1 202 ? 2.504 13.610 9.641 1.00 95.75 202 ARG A C 1
ATOM 1574 O O . ARG A 1 202 ? 1.392 13.851 10.095 1.00 95.75 202 ARG A O 1
ATOM 1581 N N . ARG A 1 203 ? 3.145 14.461 8.833 1.00 94.75 203 ARG A N 1
ATOM 1582 C CA . ARG A 1 203 ? 2.591 15.770 8.434 1.00 94.75 203 ARG A CA 1
ATOM 1583 C C . ARG A 1 203 ? 1.304 15.644 7.625 1.00 94.75 203 ARG A C 1
ATOM 1585 O O . ARG A 1 203 ? 0.401 16.462 7.787 1.00 94.75 203 ARG A O 1
ATOM 1592 N N . VAL A 1 204 ? 1.223 14.640 6.751 1.00 94.75 204 VAL A N 1
ATOM 1593 C CA . VAL A 1 204 ? -0.002 14.333 6.001 1.00 94.75 204 VAL A CA 1
ATOM 1594 C C . VAL A 1 204 ? -1.117 13.958 6.972 1.00 94.75 204 VAL A C 1
ATOM 1596 O O . VAL A 1 204 ? -2.191 14.554 6.913 1.00 94.75 204 VAL A O 1
ATOM 1599 N N . LEU A 1 205 ? -0.851 13.053 7.914 1.00 95.31 205 LEU A N 1
ATOM 1600 C CA . LEU A 1 205 ? -1.836 12.632 8.908 1.00 95.31 205 LEU A CA 1
ATOM 1601 C C . LEU A 1 205 ? -2.327 13.804 9.772 1.00 95.31 205 LEU A C 1
ATOM 1603 O O . LEU A 1 205 ? -3.529 14.021 9.895 1.00 95.31 205 LEU A O 1
ATOM 1607 N N . GLU A 1 206 ? -1.406 14.622 10.286 1.00 94.56 206 GLU A N 1
ATOM 1608 C CA . GLU A 1 206 ? -1.734 15.844 11.033 1.00 94.56 206 GLU A CA 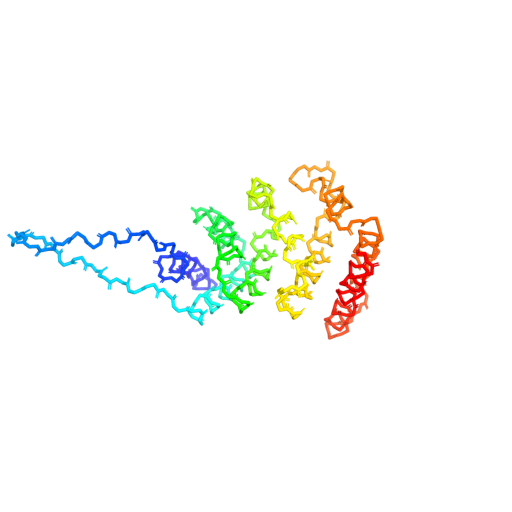1
ATOM 1609 C C . GLU A 1 206 ? -2.599 16.802 10.206 1.00 94.56 206 GLU A C 1
ATOM 1611 O O . GLU A 1 206 ? -3.510 17.438 10.729 1.00 94.56 206 GLU A O 1
ATOM 1616 N N . SER A 1 207 ? -2.345 16.912 8.899 1.00 94.50 207 SER A N 1
ATOM 1617 C CA . SER A 1 207 ? -3.143 17.773 8.028 1.00 94.50 207 SER A CA 1
ATOM 1618 C C . SER A 1 207 ? -4.572 17.274 7.819 1.00 94.50 207 SER A C 1
ATOM 1620 O O . SER A 1 207 ? -5.452 18.113 7.644 1.00 94.50 207 SER A O 1
ATOM 1622 N N . ILE A 1 208 ? -4.796 15.958 7.896 1.00 93.06 208 ILE A N 1
ATOM 1623 C CA . ILE A 1 208 ? -6.119 15.326 7.813 1.00 93.06 208 ILE A CA 1
ATOM 1624 C C . ILE A 1 208 ? -6.879 15.513 9.129 1.00 93.06 208 ILE A C 1
ATOM 1626 O O . ILE A 1 208 ? -8.060 15.839 9.109 1.00 93.06 208 ILE A O 1
ATOM 1630 N N . ASP A 1 209 ? -6.205 15.361 10.271 1.00 87.56 209 ASP A N 1
ATOM 1631 C CA . ASP A 1 209 ? -6.842 15.420 11.595 1.00 87.56 209 ASP A C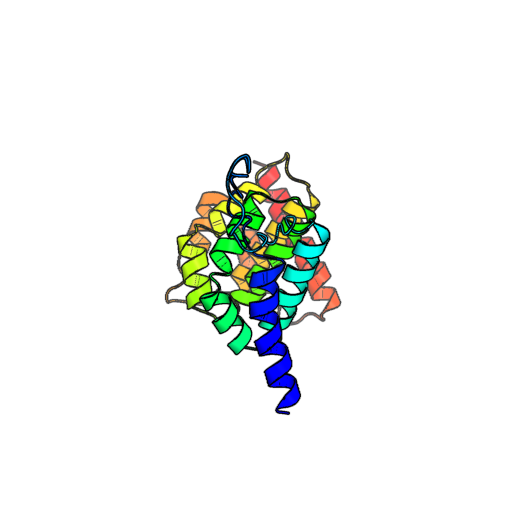A 1
ATOM 1632 C C . ASP A 1 209 ? -7.271 16.824 12.037 1.00 87.56 209 ASP A C 1
ATOM 1634 O O . ASP A 1 209 ? -8.110 16.954 12.934 1.00 87.56 209 ASP A O 1
ATOM 1638 N N . LEU A 1 210 ? -6.704 17.861 11.413 1.00 74.31 210 LEU A N 1
ATOM 1639 C CA . LEU A 1 210 ? -7.074 19.265 11.612 1.00 74.31 210 LEU A CA 1
ATOM 1640 C C . LEU A 1 210 ? -8.416 19.648 10.955 1.00 74.31 210 LEU A C 1
ATOM 1642 O O . LEU A 1 210 ? -8.856 20.788 11.131 1.00 74.31 210 LEU A O 1
ATOM 1646 N N . TYR A 1 211 ? -9.044 18.720 10.228 1.00 56.41 211 TYR A N 1
ATOM 1647 C CA . TYR A 1 211 ? -10.390 18.825 9.660 1.00 56.41 211 TYR A CA 1
ATOM 1648 C C . TYR A 1 211 ? -11.342 17.796 10.300 1.00 56.41 211 TYR A C 1
ATOM 1650 O O . TYR A 1 211 ? -12.564 18.056 10.228 1.00 56.41 211 TYR A O 1
#

Organism: NCBI:txid1293975

Radius of gyration: 19.26 Å; chains: 1; bounding box: 46×64×35 Å

Secondary structure (DSSP, 8-state):
-HHHHHHHHHHHHHHHHHTS------------S-TTPPPP--PPPPPHHHHHHHHHHHHHHHHH-HHHHHHHHHTTHHHHHHHHHHHS-HHHHHHHHHHHHHHHTT-HHHHHHHHHTTHHHHHHHHHH-TTS-HHHHHHHHHHHHHHHHHHTT--SSSSTTHHHHHHHHH-HHHHHHHHHHHT--SSS-HHHHHHHHHHHHHHHHHHHHT-

Foldseek 3Di:
DVVVVVVLVVLLVVLCVQQLPDPPPPPVPPPPDDPDDDPDPPDDHHDPVSLLVSLVSLLVSLQVDVVSLVSCVVSVVLVSLLCCCPPHALSNVLSSLSSLLSSCQVDQSSLVSCVVSVVLLSLLVQLLDPPHDPVSNLSSLLSLLSVCLRCPPDPDDDPPCVLVSCCVRQNPVLSVLSNVSSVPQDPDDPVVNVVSSSVSSVVSSVSSVVD

InterPro domains:
  IPR011989 Armadillo-like helical [G3DSA:1.25.10.10] (9-164)
  IPR012535 Cell division protein Cdc14 [PF08045] (41-145)
  IPR012535 Cell division protein Cdc14 [PTHR34065] (10-209)
  IPR016024 Armadillo-type fold [SSF48371] (5-181)